Protein AF-A0AAX0BAA9-F1 (afdb_monomer)

Radius of gyration: 20.95 Å; Cα contacts (8 Å, |Δi|>4): 469; chains: 1; bounding box: 59×52×63 Å

Structure (mmCIF, N/CA/C/O backbone):
data_AF-A0AAX0BAA9-F1
#
_entry.id   AF-A0AAX0BAA9-F1
#
loop_
_atom_site.group_PDB
_atom_site.id
_atom_site.type_symbol
_atom_site.label_atom_id
_atom_site.label_alt_id
_atom_site.label_comp_id
_atom_site.label_asym_id
_ato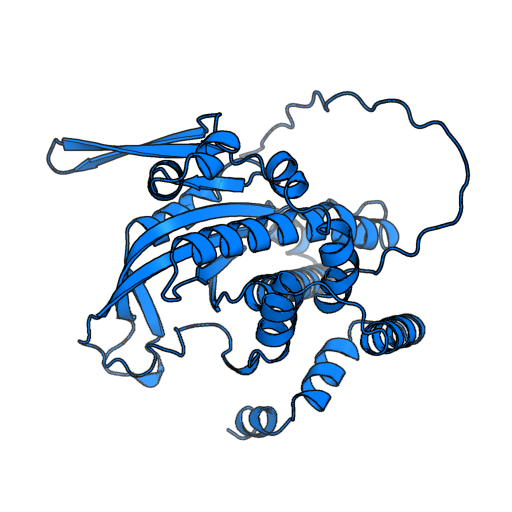m_site.label_entity_id
_atom_site.label_seq_id
_atom_site.pdbx_PDB_ins_code
_atom_site.Cartn_x
_atom_site.Cartn_y
_atom_site.Cartn_z
_atom_site.occupancy
_atom_site.B_iso_or_equiv
_atom_site.auth_seq_id
_atom_site.auth_comp_id
_atom_site.auth_asym_id
_atom_site.auth_atom_id
_atom_site.pdbx_PDB_model_num
ATOM 1 N N . MET A 1 1 ? 32.977 6.000 8.522 1.00 34.97 1 MET A N 1
ATOM 2 C CA . MET A 1 1 ? 32.774 4.768 7.723 1.00 34.97 1 MET A CA 1
ATOM 3 C C . MET A 1 1 ? 32.815 3.491 8.591 1.00 34.97 1 MET A C 1
ATOM 5 O O . MET A 1 1 ? 33.250 2.453 8.116 1.00 34.97 1 MET A O 1
ATOM 9 N N . SER A 1 2 ? 32.327 3.547 9.845 1.00 26.55 2 SER A N 1
ATOM 10 C CA . SER A 1 2 ? 32.393 2.438 10.825 1.00 26.55 2 SER A CA 1
ATOM 11 C C . SER A 1 2 ? 31.040 2.052 11.448 1.00 26.55 2 SER A C 1
ATOM 13 O O . SER A 1 2 ? 30.969 1.033 12.112 1.00 26.55 2 SER A O 1
ATOM 15 N N . SER A 1 3 ? 29.955 2.806 11.237 1.00 30.03 3 SER A N 1
ATOM 16 C CA . SER A 1 3 ? 28.714 2.630 12.016 1.00 30.03 3 SER A CA 1
ATOM 17 C C . SER A 1 3 ? 27.643 1.741 11.367 1.00 30.03 3 SER A C 1
ATOM 19 O O . SER A 1 3 ? 26.786 1.221 12.067 1.00 30.03 3 SER A O 1
ATOM 21 N N . ILE A 1 4 ? 27.680 1.524 10.046 1.00 28.36 4 ILE A N 1
ATOM 22 C CA . ILE A 1 4 ? 26.638 0.749 9.333 1.00 28.36 4 ILE A CA 1
ATOM 23 C C . ILE A 1 4 ? 26.967 -0.757 9.293 1.00 28.36 4 ILE A C 1
ATOM 25 O O . ILE A 1 4 ? 26.068 -1.592 9.260 1.00 28.36 4 ILE A O 1
ATOM 29 N N . LYS A 1 5 ? 28.253 -1.136 9.357 1.00 27.28 5 LYS A N 1
ATOM 30 C CA . LYS A 1 5 ? 28.669 -2.553 9.399 1.00 27.28 5 LYS A CA 1
ATOM 31 C C . LYS A 1 5 ? 28.502 -3.201 10.777 1.00 27.28 5 LYS A C 1
ATOM 33 O O . LYS A 1 5 ? 28.379 -4.419 10.835 1.00 27.28 5 LYS A O 1
ATOM 38 N N . GLU A 1 6 ? 28.477 -2.421 11.859 1.00 27.75 6 GLU A N 1
ATOM 39 C CA . GLU A 1 6 ? 28.252 -2.948 13.214 1.00 27.75 6 GLU A CA 1
ATOM 40 C C . GLU A 1 6 ? 26.778 -3.293 13.477 1.00 27.75 6 GLU A C 1
ATOM 42 O O . GLU A 1 6 ? 26.510 -4.270 14.167 1.00 27.75 6 GLU A O 1
ATOM 47 N N . LEU A 1 7 ? 25.826 -2.602 12.837 1.00 30.52 7 LEU A N 1
ATOM 48 C CA . LEU A 1 7 ? 24.391 -2.919 12.941 1.00 30.52 7 LEU A CA 1
ATOM 49 C C . LEU A 1 7 ? 24.006 -4.245 12.261 1.00 30.52 7 LEU A C 1
ATOM 51 O O . LEU A 1 7 ? 23.032 -4.872 12.657 1.00 30.52 7 LEU A O 1
ATOM 55 N N . ARG A 1 8 ? 24.803 -4.726 11.296 1.00 29.36 8 ARG A N 1
ATOM 56 C CA . ARG A 1 8 ? 24.609 -6.037 10.640 1.00 29.36 8 ARG A CA 1
ATOM 57 C C . ARG A 1 8 ? 24.996 -7.242 11.513 1.00 29.36 8 ARG A C 1
ATOM 59 O O . ARG A 1 8 ? 24.850 -8.373 11.066 1.00 29.36 8 ARG A O 1
ATOM 66 N N . LYS A 1 9 ? 25.540 -7.021 12.716 1.00 29.05 9 LYS A N 1
ATOM 67 C CA . LYS A 1 9 ? 25.999 -8.085 13.630 1.00 29.05 9 LYS A CA 1
ATOM 68 C C . LYS A 1 9 ? 25.061 -8.362 14.807 1.00 29.05 9 LYS A C 1
ATOM 70 O O . LYS A 1 9 ? 25.355 -9.263 15.587 1.00 29.05 9 LYS A O 1
ATOM 75 N N . LEU A 1 10 ? 23.974 -7.609 14.941 1.00 27.62 10 LEU A N 1
ATOM 76 C CA . LEU A 1 10 ? 22.986 -7.813 15.996 1.00 27.62 10 LEU A CA 1
ATOM 77 C C . LEU A 1 10 ? 22.055 -8.939 15.541 1.00 27.62 10 LEU A C 1
ATOM 79 O O . LEU A 1 10 ? 21.369 -8.810 14.529 1.00 27.62 10 LEU A O 1
ATOM 83 N N . GLY A 1 11 ? 22.098 -10.073 16.241 1.00 29.14 11 GLY A N 1
ATOM 84 C CA . GLY A 1 11 ? 21.182 -11.185 15.988 1.00 29.14 11 GLY A CA 1
ATOM 85 C C . GLY A 1 11 ? 19.724 -10.758 16.191 1.00 29.14 11 GLY A C 1
ATOM 86 O O . GLY A 1 11 ? 19.450 -9.724 16.799 1.00 29.14 11 GLY A O 1
ATOM 87 N N . MET A 1 12 ? 18.780 -11.569 15.703 1.00 27.52 12 MET A N 1
ATOM 88 C CA . MET A 1 12 ? 17.331 -11.311 15.795 1.00 27.52 12 MET A CA 1
ATOM 89 C C . MET A 1 12 ? 16.852 -10.931 17.213 1.00 27.52 12 MET A C 1
ATOM 91 O O . MET A 1 12 ? 15.909 -10.153 17.342 1.00 27.52 12 MET A O 1
ATOM 95 N N . GLU A 1 13 ? 17.515 -11.417 18.269 1.00 30.06 13 GLU A N 1
ATOM 96 C CA . GLU A 1 13 ? 17.212 -11.058 19.664 1.00 30.06 13 GLU A CA 1
ATOM 97 C C . GLU A 1 13 ? 17.562 -9.592 19.993 1.00 30.06 13 GLU A C 1
ATOM 99 O O . GLU A 1 13 ? 16.734 -8.881 20.561 1.00 30.06 13 GLU A O 1
ATOM 104 N N . ASP A 1 14 ? 18.711 -9.080 19.544 1.00 32.59 14 ASP A N 1
ATOM 105 C CA . ASP A 1 14 ? 19.171 -7.721 19.866 1.00 32.59 14 ASP A CA 1
ATOM 106 C C . ASP A 1 14 ? 18.383 -6.625 19.121 1.00 32.59 14 ASP A C 1
ATOM 108 O O . ASP A 1 14 ? 18.120 -5.554 19.670 1.00 32.59 14 ASP A O 1
ATOM 112 N N . MET A 1 15 ? 17.965 -6.875 17.873 1.00 30.02 15 MET A N 1
ATOM 113 C CA . MET A 1 15 ? 17.111 -5.940 17.119 1.00 30.02 15 MET A CA 1
ATOM 114 C C . MET A 1 15 ? 15.708 -5.850 17.720 1.00 30.02 15 MET A C 1
ATOM 116 O O . MET A 1 15 ? 15.136 -4.760 17.786 1.00 30.02 15 MET A O 1
ATOM 120 N N . SER A 1 16 ? 15.183 -6.973 18.220 1.00 31.73 16 SER A N 1
ATOM 121 C CA . SER A 1 16 ? 13.932 -6.992 18.972 1.00 31.73 16 SER A CA 1
ATOM 122 C C . SER A 1 16 ? 14.056 -6.116 20.225 1.00 31.73 16 SER A C 1
ATOM 124 O O . SER A 1 16 ? 13.265 -5.195 20.416 1.00 31.73 16 SER A O 1
ATOM 126 N N . ASP A 1 17 ? 15.123 -6.267 21.010 1.00 32.12 17 ASP A N 1
ATOM 127 C CA . ASP A 1 17 ? 15.331 -5.474 22.220 1.00 32.12 17 ASP A CA 1
ATOM 128 C C . ASP A 1 17 ? 15.575 -3.983 21.931 1.00 32.12 17 ASP A C 1
ATOM 130 O O . ASP A 1 17 ? 15.123 -3.133 22.697 1.00 32.12 17 ASP A O 1
ATOM 134 N N . ILE A 1 18 ? 16.198 -3.611 20.810 1.00 31.75 18 ILE A N 1
ATOM 135 C CA . ILE A 1 18 ? 16.381 -2.202 20.412 1.00 31.75 18 ILE A CA 1
ATOM 136 C C . ILE A 1 18 ? 15.059 -1.564 19.948 1.00 31.75 18 ILE A C 1
ATOM 138 O O . ILE A 1 18 ? 14.756 -0.429 20.328 1.00 31.75 18 ILE A O 1
ATOM 142 N N . VAL A 1 19 ? 14.239 -2.292 19.184 1.00 32.75 19 VAL A N 1
ATOM 143 C CA . VAL A 1 19 ? 12.912 -1.835 18.732 1.00 32.75 19 VAL A CA 1
ATOM 144 C C . VAL A 1 19 ? 11.906 -1.812 19.889 1.00 32.75 19 VAL A C 1
ATOM 146 O O . VAL A 1 19 ? 11.040 -0.945 19.932 1.00 32.75 19 VAL A O 1
ATOM 149 N N . PHE A 1 20 ? 12.032 -2.696 20.881 1.00 32.91 20 PHE A N 1
ATOM 150 C CA . PHE A 1 20 ? 11.110 -2.781 22.020 1.00 32.91 20 PHE A CA 1
ATOM 151 C C . PHE A 1 20 ? 11.556 -1.975 23.254 1.00 32.91 20 PHE A C 1
ATOM 153 O O . PHE A 1 20 ? 10.721 -1.625 24.096 1.00 32.91 20 PHE A O 1
ATOM 160 N N . SER A 1 21 ? 12.845 -1.641 23.392 1.00 32.66 21 SER A N 1
ATOM 161 C CA . SER A 1 21 ? 13.370 -0.929 24.570 1.00 32.66 21 SER A CA 1
ATOM 162 C C . SER A 1 21 ? 12.934 0.530 24.654 1.00 32.66 21 SER A C 1
ATOM 164 O O . SER A 1 21 ? 12.692 0.995 25.769 1.00 32.66 21 SER A O 1
ATOM 166 N N . ASN A 1 22 ? 12.769 1.201 23.511 1.00 33.59 22 ASN A N 1
ATOM 167 C CA . ASN A 1 22 ? 12.410 2.621 23.428 1.00 33.59 22 ASN A CA 1
ATOM 168 C C . ASN A 1 22 ? 10.896 2.897 23.370 1.00 33.59 22 ASN A C 1
ATOM 170 O O . ASN A 1 22 ? 10.495 4.056 23.442 1.00 33.59 22 ASN A O 1
ATOM 174 N N . PHE A 1 23 ? 10.054 1.864 23.245 1.00 37.03 23 PHE A N 1
ATOM 175 C CA . PHE A 1 23 ? 8.630 2.023 22.904 1.00 37.03 23 PHE A CA 1
ATOM 176 C C . PHE A 1 23 ? 7.647 1.506 23.966 1.00 37.03 23 PHE A C 1
ATOM 178 O O . PHE A 1 23 ? 6.449 1.747 23.855 1.00 37.03 23 PHE A O 1
ATOM 185 N N . TYR A 1 24 ? 8.119 0.840 25.025 1.00 36.97 24 TYR A N 1
ATOM 186 C CA . TYR A 1 24 ? 7.243 0.221 26.025 1.00 36.97 24 TYR A CA 1
ATOM 187 C C . TYR A 1 24 ? 7.647 0.545 27.465 1.00 36.97 24 TYR A C 1
ATOM 189 O O . TYR A 1 24 ? 8.813 0.413 27.843 1.00 36.97 24 TYR A O 1
ATOM 197 N N . SER A 1 25 ? 6.660 0.874 28.309 1.00 44.31 25 SER A N 1
ATOM 198 C CA . SER A 1 25 ? 6.833 0.846 29.765 1.00 44.31 25 SER A CA 1
ATOM 199 C C . SER A 1 25 ? 7.168 -0.580 30.231 1.00 44.31 25 SER A C 1
ATOM 201 O O . SER A 1 25 ? 6.744 -1.568 29.624 1.00 44.31 25 SER A O 1
ATOM 203 N N . ASN A 1 26 ? 7.937 -0.710 31.318 1.00 37.28 26 ASN A N 1
ATOM 204 C CA . ASN A 1 26 ? 8.446 -2.003 31.806 1.00 37.28 26 ASN A CA 1
ATOM 205 C C . ASN A 1 26 ? 7.349 -3.054 32.093 1.00 37.28 26 ASN A C 1
ATOM 207 O O . ASN A 1 26 ? 7.627 -4.250 32.036 1.00 37.28 26 ASN A O 1
ATOM 211 N N . GLU A 1 27 ? 6.106 -2.640 32.355 1.00 35.12 27 GLU A N 1
ATOM 212 C CA . GLU A 1 27 ? 4.963 -3.551 32.513 1.00 35.12 27 GLU A CA 1
ATOM 213 C C . GLU A 1 27 ? 4.446 -4.112 31.179 1.00 35.12 27 GLU A C 1
ATOM 215 O O . GLU A 1 27 ? 4.148 -5.304 31.093 1.00 35.12 27 GLU A O 1
ATOM 220 N N . LYS A 1 28 ? 4.418 -3.306 30.107 1.00 37.41 28 LYS A N 1
ATOM 221 C CA . LYS A 1 28 ? 3.966 -3.743 28.773 1.00 37.41 28 LYS A CA 1
ATOM 222 C C . LYS A 1 28 ? 4.935 -4.756 28.134 1.00 37.41 28 LYS A C 1
ATOM 224 O O . LYS A 1 28 ? 4.490 -5.670 27.440 1.00 37.41 28 LYS A O 1
ATOM 229 N N . LYS A 1 29 ? 6.236 -4.691 28.464 1.00 37.75 29 LYS A N 1
ATOM 230 C CA . LYS A 1 29 ? 7.248 -5.700 28.071 1.00 37.75 29 LYS A CA 1
ATOM 231 C C . LYS A 1 29 ? 6.949 -7.103 28.626 1.00 37.75 29 LYS A C 1
ATOM 233 O O . LYS A 1 29 ? 7.179 -8.097 27.940 1.00 37.75 29 LYS A O 1
ATOM 238 N N . LYS A 1 30 ? 6.403 -7.204 29.847 1.00 35.69 30 LYS A N 1
ATOM 239 C CA . LYS A 1 30 ? 6.036 -8.491 30.476 1.00 35.69 30 LYS A CA 1
ATOM 240 C C . LYS A 1 30 ? 4.827 -9.155 29.812 1.00 35.69 30 LYS A C 1
ATOM 242 O O . LYS A 1 30 ? 4.804 -10.378 29.709 1.00 35.69 30 LYS A O 1
ATOM 247 N N . VAL A 1 31 ? 3.849 -8.365 29.365 1.00 36.16 31 VAL A N 1
ATOM 248 C CA . VAL A 1 31 ? 2.649 -8.864 28.665 1.00 36.16 31 VAL A CA 1
ATOM 249 C C . VAL A 1 31 ? 3.005 -9.375 27.268 1.00 36.16 31 VAL A C 1
ATOM 251 O O . VAL A 1 31 ? 2.561 -10.447 26.876 1.00 36.16 31 VAL A O 1
ATOM 254 N N . MET A 1 32 ? 3.876 -8.662 26.549 1.00 33.84 32 MET A N 1
ATOM 255 C CA . MET A 1 32 ? 4.414 -9.125 25.264 1.00 33.84 32 MET A CA 1
ATOM 256 C C . MET A 1 32 ? 5.171 -10.447 25.420 1.00 33.84 32 MET A C 1
ATOM 258 O O . MET A 1 32 ? 4.867 -11.406 24.717 1.00 33.84 32 MET A O 1
ATOM 262 N N . LYS A 1 33 ? 6.074 -10.551 26.407 1.00 33.69 33 LYS A N 1
ATOM 263 C CA . LYS A 1 33 ? 6.828 -11.787 26.677 1.00 33.69 33 LYS A CA 1
ATOM 264 C C . LYS A 1 33 ? 5.928 -12.992 26.999 1.00 33.69 33 LYS A C 1
ATOM 266 O O . LYS A 1 33 ? 6.227 -14.094 26.560 1.00 33.69 33 LYS A O 1
ATOM 271 N N . SER A 1 34 ? 4.807 -12.796 27.700 1.00 33.50 34 SER A N 1
ATOM 272 C CA . SER A 1 34 ? 3.874 -13.888 28.025 1.00 33.50 34 SER A CA 1
ATOM 273 C C . SER A 1 34 ? 2.959 -14.301 26.861 1.00 33.50 34 SER A C 1
ATOM 275 O O . SER A 1 34 ? 2.485 -15.439 26.836 1.00 33.50 34 SER A O 1
ATOM 277 N N . LEU A 1 35 ? 2.741 -13.422 25.874 1.00 33.16 35 LEU A N 1
ATOM 278 C CA . LEU A 1 35 ? 2.050 -13.746 24.619 1.00 33.16 35 LEU A CA 1
ATOM 279 C C . LEU A 1 35 ? 2.927 -14.605 23.689 1.00 33.16 35 LEU A C 1
ATOM 281 O O . LEU A 1 35 ? 2.403 -15.514 23.049 1.00 33.16 35 LEU A O 1
ATOM 285 N N . PHE A 1 36 ? 4.252 -14.406 23.689 1.00 33.16 36 PHE A N 1
ATOM 286 C CA . PHE A 1 36 ? 5.213 -15.260 22.964 1.00 33.16 36 PHE A CA 1
ATOM 287 C C . PHE A 1 36 ? 5.255 -16.710 23.477 1.00 33.16 36 PHE A C 1
ATOM 289 O O . PHE A 1 36 ? 5.578 -17.629 22.725 1.00 33.16 36 PHE A O 1
ATOM 296 N N . GLU A 1 37 ? 4.912 -16.936 24.747 1.00 30.00 37 GLU A N 1
ATOM 297 C CA . GLU A 1 37 ? 4.987 -18.256 25.386 1.00 30.00 37 GLU A CA 1
ATOM 298 C C . GLU A 1 37 ? 3.715 -19.107 25.192 1.00 30.00 37 GLU A C 1
ATOM 300 O O . GLU A 1 37 ? 3.746 -20.324 25.395 1.00 30.00 37 GLU A O 1
ATOM 305 N N . LYS A 1 38 ? 2.593 -18.522 24.744 1.00 31.50 38 LYS A N 1
ATOM 306 C CA . LYS A 1 38 ? 1.337 -19.259 24.526 1.00 31.50 38 LYS A CA 1
ATOM 307 C C . LYS A 1 38 ? 1.161 -19.686 23.067 1.00 31.50 38 LYS A C 1
ATOM 309 O O . LYS A 1 38 ? 0.524 -19.011 22.267 1.00 31.50 38 LYS A O 1
ATOM 314 N N . LYS A 1 39 ? 1.657 -20.887 22.752 1.00 39.09 39 LYS A N 1
ATOM 315 C CA . LYS A 1 39 ? 1.277 -21.649 21.549 1.00 39.09 39 LYS A CA 1
ATOM 316 C C . LYS A 1 39 ? -0.191 -22.099 21.623 1.00 39.09 39 LYS A C 1
ATOM 318 O O . LYS A 1 39 ? -0.520 -22.940 22.457 1.00 39.09 39 LYS A O 1
ATOM 323 N N . ALA A 1 40 ? -1.035 -21.634 20.701 1.00 29.48 40 ALA A N 1
ATOM 324 C CA . ALA A 1 40 ? -2.272 -22.318 20.305 1.00 29.48 40 ALA A CA 1
ATOM 325 C C . ALA A 1 40 ? -2.650 -21.982 18.846 1.00 29.48 40 ALA A C 1
ATOM 327 O O . ALA A 1 40 ? -2.334 -20.913 18.346 1.00 29.48 40 ALA A O 1
ATOM 328 N N . PHE A 1 41 ? -3.252 -22.948 18.155 1.00 26.31 41 PHE A N 1
ATOM 329 C CA . PHE A 1 41 ? -3.090 -23.272 16.730 1.00 26.31 41 PHE A CA 1
ATOM 330 C C . PHE A 1 41 ? -4.278 -22.854 15.839 1.00 26.31 41 PHE A C 1
ATOM 332 O O . PHE A 1 41 ? -5.423 -23.061 16.232 1.00 26.31 41 PHE A O 1
ATOM 339 N N . THR A 1 42 ? -4.030 -22.473 14.574 1.00 28.52 42 THR A N 1
ATOM 340 C CA . THR A 1 42 ? -4.788 -22.994 13.407 1.00 28.52 42 THR A CA 1
ATOM 341 C C . THR A 1 42 ? -3.932 -22.940 12.126 1.00 28.52 42 THR A C 1
ATOM 343 O O . THR A 1 42 ? -3.270 -21.944 11.853 1.00 28.52 42 THR A O 1
ATOM 346 N N . ALA A 1 43 ? -3.895 -24.042 11.367 1.00 30.50 43 ALA A N 1
ATOM 347 C CA . ALA A 1 43 ? -2.824 -24.408 10.426 1.00 30.50 43 ALA A CA 1
ATOM 348 C C . ALA A 1 43 ? -2.502 -23.401 9.301 1.00 30.50 43 ALA A C 1
ATOM 350 O O . ALA A 1 43 ? -1.330 -23.203 9.013 1.00 30.50 43 ALA A O 1
ATOM 351 N N . SER A 1 44 ? -3.487 -22.714 8.722 1.00 34.12 44 SER A N 1
ATOM 352 C CA . SER A 1 44 ? -3.256 -21.716 7.660 1.00 34.12 44 SER A CA 1
ATOM 353 C C . SER A 1 44 ? -2.750 -20.369 8.195 1.00 34.12 44 SER A C 1
ATOM 355 O O . SER A 1 44 ? -2.065 -19.633 7.495 1.00 34.12 44 SER A O 1
ATOM 357 N N . ILE A 1 45 ? -3.037 -20.064 9.464 1.00 32.97 45 ILE A N 1
ATOM 358 C CA . ILE A 1 45 ? -2.482 -18.903 10.169 1.00 32.97 45 ILE A CA 1
ATOM 359 C C . ILE A 1 45 ? -1.069 -19.221 10.647 1.00 32.97 45 ILE A C 1
ATOM 361 O O . ILE A 1 45 ? -0.224 -18.346 10.608 1.00 32.97 45 ILE A O 1
ATOM 365 N N . ASN A 1 46 ? -0.770 -20.465 11.033 1.00 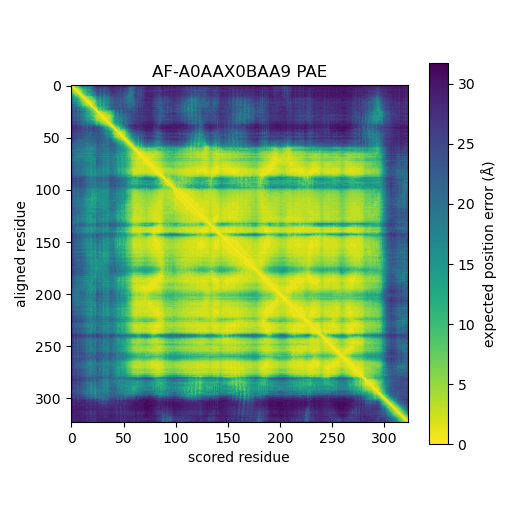34.72 46 ASN A N 1
ATOM 366 C CA . ASN A 1 46 ? 0.588 -20.862 11.411 1.00 34.72 46 ASN A CA 1
ATOM 367 C C . ASN A 1 46 ? 1.591 -20.788 10.257 1.00 34.72 46 ASN A C 1
ATOM 369 O O . ASN A 1 46 ? 2.754 -20.526 10.534 1.00 34.72 46 ASN A O 1
ATOM 373 N N . GLU A 1 47 ? 1.186 -21.002 9.004 1.00 37.81 47 GLU A N 1
ATOM 374 C CA . GLU A 1 47 ? 2.065 -20.750 7.852 1.00 37.81 47 GLU A CA 1
ATOM 375 C C . GLU A 1 47 ? 2.355 -19.253 7.726 1.00 37.81 47 GLU A C 1
ATOM 377 O O . GLU A 1 47 ? 3.504 -18.861 7.885 1.00 37.81 47 GLU A O 1
ATOM 382 N N . ALA A 1 48 ? 1.331 -18.396 7.636 1.00 35.25 48 ALA A N 1
ATOM 383 C CA . ALA A 1 48 ? 1.522 -16.940 7.577 1.00 35.25 48 ALA A CA 1
ATOM 384 C C . ALA A 1 48 ? 2.257 -16.363 8.811 1.00 35.25 48 ALA A C 1
ATOM 386 O O . ALA A 1 48 ? 3.041 -15.425 8.708 1.00 35.25 48 ALA A O 1
ATOM 387 N N . VAL A 1 49 ? 2.033 -16.931 10.000 1.00 36.62 49 VAL A N 1
ATOM 388 C CA . VAL A 1 49 ? 2.638 -16.503 11.269 1.00 36.62 49 VAL A CA 1
ATOM 389 C C . VAL A 1 49 ? 4.064 -17.013 11.431 1.00 36.62 49 VAL A C 1
ATOM 391 O O . VAL A 1 49 ? 4.888 -16.240 11.902 1.00 36.62 49 VAL A O 1
ATOM 394 N N . ASN A 1 50 ? 4.384 -18.260 11.076 1.00 37.28 50 ASN A N 1
ATOM 395 C CA . ASN A 1 50 ? 5.763 -18.755 11.164 1.00 37.28 50 ASN A CA 1
ATOM 396 C C . ASN A 1 50 ? 6.622 -18.244 10.002 1.00 37.28 50 ASN A C 1
ATOM 398 O O . ASN A 1 50 ? 7.796 -17.967 10.218 1.00 37.28 50 ASN A O 1
ATOM 402 N N . GLU A 1 51 ? 6.059 -18.067 8.804 1.00 38.91 51 GLU A N 1
ATOM 403 C CA . GLU A 1 51 ? 6.762 -17.449 7.673 1.00 38.91 51 GLU A CA 1
ATOM 404 C C . GLU A 1 51 ? 6.957 -15.943 7.892 1.00 38.91 51 GLU A C 1
ATOM 406 O O . GLU A 1 51 ? 8.071 -15.455 7.732 1.00 38.91 51 GLU A O 1
ATOM 411 N N . GLY A 1 52 ? 5.935 -15.220 8.368 1.00 38.00 52 GLY A N 1
ATOM 412 C CA . GLY A 1 52 ? 6.034 -13.786 8.669 1.00 38.00 52 GLY A CA 1
ATOM 413 C C . GLY A 1 52 ? 6.848 -13.440 9.929 1.00 38.00 52 GLY A C 1
ATOM 414 O O . GLY A 1 52 ? 7.304 -12.309 10.068 1.00 38.00 52 GLY A O 1
ATOM 415 N N . LEU A 1 53 ? 7.054 -14.381 10.865 1.00 37.22 53 LEU A N 1
ATOM 416 C CA . LEU A 1 53 ? 7.921 -14.188 12.048 1.00 37.22 53 LEU A CA 1
ATOM 417 C C . LEU A 1 53 ? 9.369 -14.660 11.841 1.00 37.22 53 LEU A C 1
ATOM 419 O O . LEU A 1 53 ? 10.251 -14.174 12.544 1.00 37.22 53 LEU A O 1
ATOM 423 N N . ASN A 1 54 ? 9.620 -15.570 10.894 1.00 35.25 54 ASN A N 1
ATOM 424 C CA . ASN A 1 54 ? 10.972 -15.923 10.441 1.00 35.25 54 ASN A CA 1
ATOM 425 C C . ASN A 1 54 ? 11.478 -14.990 9.332 1.00 35.25 54 ASN A C 1
ATOM 427 O O . ASN A 1 54 ? 12.541 -15.242 8.765 1.00 35.25 54 ASN A O 1
ATOM 431 N N . PHE A 1 55 ? 10.711 -13.953 8.991 1.00 42.25 55 PHE A N 1
ATOM 432 C CA . PHE A 1 55 ? 11.078 -13.052 7.918 1.00 42.25 55 PHE A CA 1
ATOM 433 C C . PHE A 1 55 ? 12.261 -12.191 8.337 1.00 42.25 55 PHE A C 1
ATOM 435 O O . PHE A 1 55 ? 12.305 -11.624 9.434 1.00 42.25 55 PHE A O 1
ATOM 442 N N . ASP A 1 56 ? 13.234 -12.124 7.443 1.00 41.84 56 ASP A N 1
ATOM 443 C CA . ASP A 1 56 ? 14.424 -11.340 7.648 1.00 41.84 56 ASP A CA 1
ATOM 444 C C . ASP A 1 56 ? 14.063 -9.854 7.515 1.00 41.84 56 ASP A C 1
ATOM 446 O O . ASP A 1 56 ? 14.004 -9.292 6.425 1.00 41.84 56 ASP A O 1
ATOM 450 N N . TYR A 1 57 ? 13.802 -9.191 8.646 1.00 47.28 57 TYR A N 1
ATOM 451 C CA . TYR A 1 57 ? 13.603 -7.737 8.696 1.00 47.28 57 TYR A CA 1
ATOM 452 C C . TYR A 1 57 ? 14.846 -6.955 8.212 1.00 47.28 57 TYR A C 1
ATOM 454 O O . TYR A 1 57 ? 14.830 -5.722 8.212 1.00 47.28 57 TYR A O 1
ATOM 462 N N . THR A 1 58 ? 15.942 -7.633 7.839 1.00 42.72 58 THR A N 1
ATOM 463 C CA . THR A 1 58 ? 17.157 -7.002 7.312 1.00 42.72 58 THR A CA 1
ATOM 464 C C . THR A 1 58 ? 17.063 -6.583 5.848 1.00 42.72 58 THR A C 1
ATOM 466 O O . THR A 1 58 ? 17.916 -5.801 5.419 1.00 42.72 58 THR A O 1
ATOM 469 N N . ASP A 1 59 ? 16.013 -6.991 5.123 1.00 56.34 59 ASP A N 1
ATOM 470 C CA . ASP A 1 59 ? 15.775 -6.598 3.724 1.00 56.34 59 ASP A CA 1
ATOM 471 C C . ASP A 1 59 ? 15.606 -5.077 3.533 1.00 56.34 59 ASP A C 1
ATOM 473 O O . ASP A 1 59 ? 15.713 -4.558 2.422 1.00 56.34 59 ASP A O 1
ATOM 477 N N . GLY A 1 60 ? 15.455 -4.332 4.633 1.00 61.88 60 GLY A N 1
ATOM 478 C CA . GLY A 1 60 ? 15.518 -2.878 4.636 1.00 61.88 60 GLY A CA 1
ATOM 479 C C . GLY A 1 60 ? 14.375 -2.228 3.856 1.00 61.88 60 GLY A C 1
ATOM 480 O O . GLY A 1 60 ? 13.346 -2.832 3.577 1.00 61.88 60 GLY A O 1
ATOM 481 N N . ILE A 1 61 ? 14.547 -0.944 3.558 1.00 72.88 61 ILE A N 1
ATOM 482 C CA . ILE A 1 61 ? 13.630 -0.151 2.733 1.00 72.88 61 ILE A CA 1
ATOM 483 C C . ILE A 1 61 ? 14.379 0.211 1.463 1.00 72.88 61 ILE A C 1
ATOM 485 O O . ILE A 1 61 ? 15.572 0.520 1.529 1.00 72.88 61 ILE A O 1
ATOM 489 N N . GLY A 1 62 ? 13.675 0.250 0.337 1.00 76.44 62 GLY A N 1
ATOM 490 C CA . GLY A 1 62 ? 14.294 0.552 -0.946 1.00 76.44 62 GLY A CA 1
ATOM 491 C C . GLY A 1 62 ? 14.544 -0.702 -1.763 1.00 76.44 62 GLY A C 1
ATOM 492 O O . GLY A 1 62 ? 14.490 -1.826 -1.261 1.00 76.44 62 GLY A O 1
ATOM 493 N N . GLY A 1 63 ? 14.798 -0.490 -3.054 1.00 80.94 63 GLY A N 1
ATOM 494 C CA . GLY A 1 63 ? 15.112 -1.568 -3.985 1.00 80.94 63 GLY A CA 1
ATOM 495 C C . GLY A 1 63 ? 14.087 -2.703 -3.965 1.00 80.94 63 GLY A C 1
ATOM 496 O O . GLY A 1 63 ? 12.898 -2.510 -3.691 1.00 80.94 63 GLY A O 1
ATOM 497 N N . CYS A 1 64 ? 14.571 -3.897 -4.265 1.00 82.81 64 CYS A N 1
ATOM 498 C CA . CYS A 1 64 ? 13.829 -5.132 -4.099 1.00 82.81 64 CYS A CA 1
ATOM 499 C C . CYS A 1 64 ? 14.887 -6.230 -3.953 1.00 82.81 64 CYS A C 1
ATOM 501 O O . CYS A 1 64 ? 15.520 -6.532 -4.963 1.00 82.81 64 CYS A O 1
ATOM 503 N N . PRO A 1 65 ? 15.125 -6.795 -2.753 1.00 80.12 65 PRO A N 1
ATOM 504 C CA . PRO A 1 65 ? 16.259 -7.691 -2.494 1.00 80.12 65 PRO A CA 1
ATOM 505 C C . PRO A 1 65 ? 16.392 -8.823 -3.517 1.00 80.12 65 PRO A C 1
ATOM 507 O O . PRO A 1 65 ? 17.483 -9.119 -4.001 1.00 80.12 65 PRO A O 1
ATOM 510 N N . GLU A 1 66 ? 15.259 -9.388 -3.934 1.00 83.94 66 GLU A N 1
ATOM 511 C CA . GLU A 1 66 ? 15.197 -10.433 -4.958 1.00 83.94 66 GLU A CA 1
ATOM 512 C C . GLU A 1 66 ? 15.639 -10.004 -6.349 1.00 83.94 66 GLU A C 1
ATOM 514 O O . GLU A 1 66 ? 16.011 -10.863 -7.131 1.00 83.94 66 GLU A O 1
ATOM 519 N N . TYR A 1 67 ? 15.632 -8.712 -6.655 1.00 87.81 67 TYR A N 1
ATOM 520 C CA . TYR A 1 67 ? 16.018 -8.142 -7.943 1.00 87.81 67 TYR A CA 1
ATOM 521 C C . TYR A 1 67 ? 17.223 -7.195 -7.819 1.00 87.81 67 TYR A C 1
ATOM 523 O O . TYR A 1 67 ? 17.615 -6.550 -8.786 1.00 87.81 67 TYR A O 1
ATOM 531 N N . ASP A 1 68 ? 17.874 -7.113 -6.656 1.00 85.31 68 ASP A N 1
ATOM 532 C CA . ASP A 1 68 ? 19.054 -6.258 -6.480 1.00 85.31 68 ASP A CA 1
ATOM 533 C C . ASP A 1 68 ? 20.304 -6.792 -7.198 1.00 85.31 68 ASP A C 1
ATOM 535 O O . ASP A 1 68 ? 21.303 -6.078 -7.302 1.00 85.31 68 ASP A O 1
ATOM 539 N N . TYR A 1 69 ? 20.228 -8.007 -7.755 1.00 88.88 69 TYR A N 1
ATOM 540 C CA . TYR A 1 69 ? 21.232 -8.571 -8.659 1.00 88.88 69 TYR A CA 1
ATOM 541 C C . TYR A 1 69 ? 21.223 -7.943 -10.064 1.00 88.88 69 TYR A C 1
ATOM 543 O O . TYR A 1 69 ? 22.177 -8.156 -10.813 1.00 88.88 69 TYR A O 1
ATOM 551 N N . LEU A 1 70 ? 20.159 -7.218 -10.436 1.00 92.06 70 LEU A N 1
ATOM 552 C CA . LEU A 1 70 ? 20.012 -6.630 -11.767 1.00 92.06 70 LEU A CA 1
ATOM 553 C C . LEU A 1 70 ? 21.089 -5.577 -12.036 1.00 92.06 70 LEU A C 1
ATOM 555 O O . LEU A 1 70 ? 21.354 -4.715 -11.196 1.00 92.06 70 LEU A O 1
ATOM 559 N N . ASN A 1 71 ? 21.660 -5.611 -13.237 1.00 93.56 71 ASN A N 1
ATOM 560 C CA . ASN A 1 71 ? 22.490 -4.550 -13.796 1.00 93.56 71 ASN A CA 1
ATOM 561 C C . ASN A 1 71 ? 21.622 -3.404 -14.334 1.00 93.56 71 ASN A C 1
ATOM 563 O O . ASN A 1 71 ? 20.397 -3.484 -14.378 1.00 93.56 71 ASN A O 1
ATOM 567 N N . TYR A 1 72 ? 22.266 -2.311 -14.752 1.00 91.75 72 TYR A N 1
ATOM 568 C CA . TYR A 1 72 ? 21.563 -1.094 -15.172 1.00 91.75 72 TYR A CA 1
ATOM 569 C C . TYR A 1 72 ? 20.631 -1.307 -16.375 1.00 91.75 72 TYR A C 1
ATOM 571 O O . TYR A 1 72 ? 19.541 -0.748 -16.400 1.00 91.75 72 TYR A O 1
ATOM 579 N N . ASP A 1 73 ? 21.053 -2.125 -17.341 1.00 94.00 73 ASP A N 1
ATOM 580 C CA . ASP A 1 73 ? 20.314 -2.370 -18.586 1.00 94.00 73 ASP A CA 1
ATOM 581 C C . ASP A 1 73 ? 19.344 -3.562 -18.493 1.00 94.00 73 ASP A C 1
ATOM 583 O O . ASP A 1 73 ? 18.630 -3.852 -19.455 1.00 94.00 73 ASP A O 1
ATOM 587 N N . ASP A 1 74 ? 19.321 -4.269 -17.358 1.00 95.81 74 ASP A N 1
ATOM 588 C CA . ASP A 1 74 ? 18.485 -5.455 -17.198 1.00 95.81 74 ASP A CA 1
ATOM 589 C C . ASP A 1 74 ? 17.012 -5.057 -17.028 1.00 95.81 74 ASP A C 1
ATOM 591 O O . ASP A 1 74 ? 16.657 -4.207 -16.209 1.00 95.81 74 ASP A O 1
ATOM 595 N N . MET A 1 75 ? 16.142 -5.729 -17.783 1.00 96.88 75 MET A N 1
ATOM 596 C CA . MET A 1 75 ? 14.690 -5.605 -17.690 1.00 96.88 75 MET A CA 1
ATOM 597 C C . MET A 1 75 ? 14.100 -6.989 -17.459 1.00 96.88 75 MET A C 1
ATOM 599 O O . MET A 1 75 ? 14.187 -7.855 -18.331 1.00 96.88 75 MET A O 1
ATOM 603 N N . VAL A 1 76 ? 13.504 -7.199 -16.288 1.00 96.50 76 VAL A N 1
ATOM 604 C CA . VAL A 1 76 ? 12.882 -8.477 -15.932 1.00 96.50 76 VAL A CA 1
ATOM 605 C C . VAL A 1 76 ? 11.381 -8.298 -15.815 1.00 96.50 76 VAL A C 1
ATOM 607 O O . VAL A 1 76 ? 10.896 -7.505 -15.008 1.00 96.50 76 VAL A O 1
ATOM 610 N N . GLU A 1 77 ? 10.646 -9.043 -16.634 1.00 96.06 77 GLU A N 1
ATOM 611 C CA . GLU A 1 77 ? 9.193 -9.130 -16.541 1.00 96.06 77 GLU A CA 1
ATOM 612 C C . GLU A 1 77 ? 8.784 -9.779 -15.221 1.00 96.06 77 GLU A C 1
ATOM 614 O O . GLU A 1 77 ? 9.369 -10.767 -14.775 1.00 96.06 77 GLU A O 1
ATOM 619 N N . GLY A 1 78 ? 7.753 -9.226 -14.598 1.00 93.25 78 GLY A N 1
ATOM 620 C CA . GLY A 1 78 ? 7.186 -9.765 -13.379 1.00 93.25 78 GLY A CA 1
ATOM 621 C C . GLY A 1 78 ? 5.745 -9.328 -13.196 1.00 93.25 78 GLY A C 1
ATOM 622 O O . GLY A 1 78 ? 5.177 -8.582 -13.995 1.00 93.25 78 GLY A O 1
ATOM 623 N N . LYS A 1 79 ? 5.157 -9.783 -12.095 1.00 93.75 79 LYS A N 1
ATOM 624 C CA . LYS A 1 79 ? 3.822 -9.377 -11.675 1.00 93.75 79 LYS A CA 1
ATOM 625 C C . LYS A 1 79 ? 3.862 -8.971 -10.217 1.00 93.75 79 LYS A C 1
ATOM 627 O O . LYS A 1 79 ? 4.437 -9.680 -9.395 1.00 93.75 79 LYS A O 1
ATOM 632 N N . ALA A 1 80 ? 3.255 -7.837 -9.895 1.00 95.38 80 ALA A N 1
ATOM 633 C CA . ALA A 1 80 ? 3.192 -7.371 -8.520 1.00 95.38 80 ALA A CA 1
ATOM 634 C C . ALA A 1 80 ? 1.829 -6.778 -8.197 1.00 95.38 80 ALA A C 1
ATOM 636 O O . ALA A 1 80 ? 1.234 -6.036 -8.984 1.00 95.38 80 ALA A O 1
ATOM 637 N N . THR A 1 81 ? 1.384 -7.054 -6.978 1.00 97.31 81 THR A N 1
ATOM 638 C CA . THR A 1 81 ? 0.384 -6.239 -6.310 1.00 97.31 81 THR A CA 1
ATOM 639 C C . THR A 1 81 ? 1.094 -5.106 -5.584 1.00 97.31 81 THR A C 1
ATOM 641 O O . THR A 1 81 ? 1.969 -5.332 -4.749 1.00 97.31 81 THR A O 1
ATOM 644 N N . THR A 1 82 ? 0.709 -3.879 -5.909 1.00 97.38 82 THR A N 1
ATOM 645 C CA . THR A 1 82 ? 1.209 -2.667 -5.268 1.00 97.38 82 THR A CA 1
ATOM 646 C C . THR A 1 82 ? 0.204 -2.202 -4.228 1.00 97.38 82 THR A C 1
ATOM 648 O O . THR A 1 82 ? -0.970 -2.008 -4.541 1.00 97.38 82 THR A O 1
ATOM 651 N N . LEU A 1 83 ? 0.676 -1.998 -3.004 1.00 97.44 83 LEU A N 1
ATOM 652 C CA . LEU A 1 83 ? -0.048 -1.351 -1.917 1.00 97.44 83 LEU A CA 1
ATOM 653 C C . LEU A 1 83 ? 0.548 0.038 -1.709 1.00 97.44 83 LEU A C 1
ATOM 655 O O . LEU A 1 83 ? 1.760 0.181 -1.565 1.00 97.44 83 LEU A O 1
ATOM 659 N N . PHE A 1 84 ? -0.306 1.049 -1.644 1.00 96.19 84 PHE A N 1
ATOM 660 C CA . PHE A 1 84 ? 0.083 2.396 -1.265 1.00 96.19 84 PHE A CA 1
ATOM 661 C C . PHE A 1 84 ? -0.745 2.844 -0.066 1.00 96.19 84 PHE A C 1
ATOM 663 O O . PHE A 1 84 ? -1.978 2.831 -0.121 1.00 96.19 84 PHE A O 1
ATOM 670 N N . ILE A 1 85 ? -0.079 3.238 1.018 1.00 94.25 85 ILE A N 1
ATOM 671 C CA . ILE A 1 85 ? -0.727 3.781 2.217 1.00 94.25 85 ILE A CA 1
ATOM 672 C C . ILE A 1 85 ? -0.274 5.225 2.367 1.00 94.25 85 ILE A C 1
ATOM 674 O O . ILE A 1 85 ? 0.914 5.491 2.506 1.00 94.25 85 ILE A O 1
ATOM 678 N N . ASP A 1 86 ? -1.222 6.152 2.347 1.00 92.12 86 ASP A N 1
ATOM 679 C CA . ASP A 1 86 ? -0.959 7.585 2.438 1.00 92.12 86 ASP A CA 1
ATOM 680 C C . ASP A 1 86 ? -1.450 8.147 3.776 1.00 92.12 86 ASP A C 1
ATOM 682 O O . ASP A 1 86 ? -2.590 7.881 4.177 1.00 92.12 86 ASP A O 1
ATOM 686 N N . LEU A 1 87 ? -0.608 8.930 4.459 1.00 86.62 87 LEU A N 1
ATOM 687 C CA . LEU A 1 87 ? -1.007 9.691 5.642 1.00 86.62 87 LEU A CA 1
ATOM 688 C C . LEU A 1 87 ? -1.771 10.945 5.236 1.00 86.62 87 LEU A C 1
ATOM 690 O O . LEU A 1 87 ? -1.234 11.874 4.633 1.00 86.62 87 LEU A O 1
ATOM 694 N N . VAL A 1 88 ? -3.019 11.040 5.673 1.00 82.06 88 VAL A N 1
ATOM 695 C CA . VAL A 1 88 ? -3.851 12.203 5.383 1.00 82.06 88 VAL A CA 1
ATOM 696 C C . VAL A 1 88 ? -3.530 13.344 6.351 1.00 82.06 88 VAL A C 1
ATOM 698 O O . VAL A 1 88 ? -3.444 13.158 7.568 1.00 82.06 88 VAL A O 1
ATOM 701 N N . ASN A 1 89 ? -3.404 14.557 5.804 1.00 66.88 89 ASN A N 1
ATOM 702 C CA . ASN A 1 89 ? -3.228 15.817 6.537 1.00 66.88 89 ASN A CA 1
ATOM 703 C C . ASN A 1 89 ? -1.967 15.898 7.416 1.00 66.88 89 ASN A C 1
ATOM 705 O O . ASN A 1 89 ? -1.903 16.729 8.327 1.00 66.88 89 ASN A O 1
ATOM 709 N N . PHE A 1 90 ? -0.942 15.086 7.146 1.00 69.62 90 PHE A N 1
ATOM 710 C CA . PHE A 1 90 ? 0.342 15.209 7.838 1.00 69.62 90 PHE A CA 1
ATOM 711 C C . PHE A 1 90 ? 1.078 16.497 7.435 1.00 69.62 90 PHE A C 1
ATOM 713 O O . PHE A 1 90 ? 1.596 17.221 8.286 1.00 69.62 90 PHE A O 1
ATOM 720 N N . THR A 1 91 ? 1.004 16.865 6.154 1.00 60.50 91 THR A N 1
ATOM 721 C CA . THR A 1 91 ? 1.576 18.107 5.618 1.00 60.50 91 THR A CA 1
ATOM 722 C C . THR A 1 91 ? 0.991 19.361 6.285 1.00 60.50 91 THR A C 1
ATOM 724 O O . THR A 1 91 ? 1.733 20.260 6.672 1.00 60.50 91 THR A O 1
ATOM 727 N N . ALA A 1 92 ? -0.325 19.409 6.525 1.00 62.22 92 ALA A N 1
ATOM 728 C CA . ALA A 1 92 ? -0.965 20.537 7.213 1.00 62.22 92 ALA A CA 1
ATOM 729 C C . ALA A 1 92 ? -0.480 20.688 8.668 1.00 62.22 92 ALA A C 1
ATOM 731 O O . ALA A 1 92 ? -0.322 21.798 9.169 1.00 62.22 92 ALA A O 1
ATOM 732 N N . ARG A 1 93 ? -0.179 19.575 9.350 1.00 65.06 93 ARG A N 1
ATOM 733 C CA . ARG A 1 93 ? 0.400 19.599 10.705 1.00 65.06 93 ARG A CA 1
ATOM 734 C C . ARG A 1 93 ? 1.827 20.119 10.704 1.00 65.06 93 ARG A C 1
ATOM 736 O O . ARG A 1 93 ? 2.186 20.872 11.601 1.00 65.06 93 ARG A O 1
ATOM 743 N N . SER A 1 94 ? 2.611 19.756 9.689 1.00 64.19 94 SER A N 1
ATOM 744 C CA . SER A 1 94 ? 3.975 20.268 9.531 1.00 64.19 94 SER A CA 1
ATOM 745 C C . SER A 1 94 ? 4.004 21.791 9.377 1.00 64.19 94 SER A C 1
ATOM 747 O O . SER A 1 94 ? 4.882 22.435 9.942 1.00 64.19 94 SER A O 1
ATOM 749 N N . LEU A 1 95 ? 2.991 22.369 8.721 1.00 64.00 95 LEU A N 1
ATOM 750 C CA . LEU A 1 95 ? 2.831 23.817 8.607 1.00 64.00 95 LEU A CA 1
ATOM 751 C C . LEU A 1 95 ? 2.478 24.471 9.951 1.00 64.00 95 LEU A C 1
ATOM 753 O O . LEU A 1 95 ? 3.009 25.521 10.276 1.00 64.00 95 LEU A O 1
ATOM 757 N N . HIS A 1 96 ? 1.618 23.854 10.764 1.00 67.19 96 HIS A N 1
ATOM 758 C CA . HIS A 1 96 ? 1.302 24.386 12.096 1.00 67.19 96 HIS A CA 1
ATOM 759 C C . HIS A 1 96 ? 2.471 24.286 13.082 1.00 67.19 96 HIS A C 1
ATOM 761 O O . HIS A 1 96 ? 2.585 25.118 13.976 1.00 67.19 96 HIS A O 1
ATOM 767 N N . ALA A 1 97 ? 3.327 23.278 12.923 1.00 71.12 97 ALA A N 1
ATOM 768 C CA . ALA A 1 97 ? 4.493 23.073 13.771 1.00 71.12 97 ALA A CA 1
ATOM 769 C C . ALA A 1 97 ? 5.722 23.878 13.314 1.00 71.12 97 ALA A C 1
ATOM 771 O O . ALA A 1 97 ? 6.701 23.929 14.045 1.00 71.12 97 ALA A O 1
ATOM 772 N N . SER A 1 98 ? 5.714 24.507 12.130 1.00 75.00 98 SER A N 1
ATOM 773 C CA . SER A 1 98 ? 6.941 25.012 11.490 1.00 75.00 98 SER A CA 1
ATOM 774 C C . SER A 1 98 ? 7.698 26.084 12.279 1.00 75.00 98 SER A C 1
ATOM 776 O O . SER A 1 98 ? 8.886 26.285 12.036 1.00 75.00 98 SER A O 1
ATOM 778 N N . GLU A 1 99 ? 7.031 26.769 13.207 1.00 78.81 99 GLU A N 1
ATOM 779 C CA . GLU A 1 99 ? 7.624 27.815 14.050 1.00 78.81 99 GLU A CA 1
ATOM 780 C C . GLU A 1 99 ? 8.102 27.299 15.424 1.00 78.81 99 GLU A C 1
ATOM 782 O O . GLU A 1 99 ? 8.792 28.025 16.138 1.00 78.81 99 GLU A O 1
ATOM 787 N N . ASP A 1 100 ? 7.799 26.044 15.784 1.00 84.12 100 ASP A N 1
ATOM 788 C CA . ASP A 1 100 ? 8.185 25.418 17.053 1.00 84.12 100 ASP A CA 1
ATOM 789 C C . ASP A 1 100 ? 8.973 24.121 16.812 1.00 84.12 100 ASP A C 1
ATOM 791 O O . ASP A 1 100 ? 8.453 23.084 16.391 1.00 84.12 100 ASP A O 1
ATOM 795 N N . ILE A 1 101 ? 10.271 24.168 17.119 1.00 83.25 101 ILE A N 1
ATOM 796 C CA . ILE A 1 101 ? 11.179 23.038 16.912 1.00 83.25 101 ILE A CA 1
ATOM 797 C C . ILE A 1 101 ? 10.815 21.811 17.757 1.00 83.25 101 ILE A C 1
ATOM 799 O O . ILE A 1 101 ? 11.116 20.688 17.353 1.00 83.25 101 ILE A O 1
ATOM 803 N N . GLU A 1 102 ? 10.192 21.989 18.921 1.00 82.12 102 GLU A N 1
ATOM 804 C CA . GLU A 1 102 ? 9.816 20.873 19.784 1.00 82.12 102 GLU A CA 1
ATOM 805 C C . GLU A 1 102 ? 8.560 20.172 19.256 1.00 82.12 102 GLU A C 1
ATOM 807 O O . GLU A 1 102 ? 8.509 18.941 19.220 1.00 82.12 102 GLU A O 1
ATOM 812 N N . GLU A 1 103 ? 7.601 20.931 18.723 1.00 77.06 103 GLU A N 1
ATOM 813 C CA . GLU A 1 103 ? 6.461 20.371 17.989 1.00 77.06 103 GLU A CA 1
ATOM 814 C C . GLU A 1 103 ? 6.906 19.653 16.707 1.00 77.06 103 GLU A C 1
ATOM 816 O O . GLU A 1 103 ? 6.430 18.553 16.418 1.00 77.06 103 GLU A O 1
ATOM 821 N N . LEU A 1 104 ? 7.891 20.191 15.976 1.00 79.81 104 LEU A N 1
ATOM 822 C CA . LEU A 1 104 ? 8.481 19.492 14.828 1.00 79.81 104 LEU A CA 1
ATOM 823 C C . LEU A 1 104 ? 9.149 18.171 15.225 1.00 79.81 104 LEU A C 1
ATOM 825 O O . LEU A 1 104 ? 9.015 17.182 14.501 1.00 79.81 104 LEU A O 1
ATOM 829 N N . LYS A 1 105 ? 9.845 18.112 16.370 1.00 79.62 105 LYS A N 1
ATOM 830 C CA . LYS A 1 105 ? 10.420 16.851 16.873 1.00 79.62 105 LYS A CA 1
ATOM 831 C C . LYS A 1 105 ? 9.339 15.835 17.223 1.00 79.62 105 LYS A C 1
ATOM 833 O O . LYS A 1 105 ? 9.484 14.671 16.852 1.00 79.62 105 LYS A O 1
ATOM 838 N N . ARG A 1 106 ? 8.259 16.257 17.891 1.00 77.19 106 ARG A N 1
ATOM 839 C CA . ARG A 1 106 ? 7.107 15.390 18.204 1.00 77.19 106 ARG A CA 1
ATOM 840 C C . ARG A 1 106 ? 6.462 14.851 16.934 1.00 77.19 106 ARG A C 1
ATOM 842 O O . ARG A 1 106 ? 6.202 13.654 16.834 1.00 77.19 106 ARG A O 1
ATOM 849 N N . LEU A 1 107 ? 6.278 15.711 15.935 1.00 78.75 107 LEU A N 1
ATOM 850 C CA . LEU A 1 107 ? 5.745 15.323 14.635 1.00 78.75 107 LEU A CA 1
ATOM 851 C C . LEU A 1 107 ? 6.670 14.318 13.926 1.00 78.75 107 LEU A C 1
ATOM 853 O O . LEU A 1 107 ? 6.203 13.310 13.398 1.00 78.75 107 LEU A O 1
ATOM 857 N N . ALA A 1 108 ? 7.984 14.544 13.951 1.00 80.12 108 ALA A N 1
ATOM 858 C CA . ALA A 1 108 ? 8.956 13.618 13.378 1.00 80.12 108 ALA A CA 1
ATOM 859 C C . ALA A 1 108 ? 8.960 12.251 14.088 1.00 80.12 108 ALA A C 1
ATOM 861 O O . ALA A 1 108 ? 9.032 11.221 13.418 1.00 80.12 108 ALA A O 1
ATOM 862 N N . ASP A 1 109 ? 8.860 12.222 15.419 1.00 77.06 109 ASP A N 1
ATOM 863 C CA . ASP A 1 109 ? 8.742 10.982 16.199 1.00 77.06 109 ASP A CA 1
ATOM 864 C C . ASP A 1 109 ? 7.462 10.209 15.848 1.00 77.06 109 ASP A C 1
ATOM 866 O O . ASP A 1 109 ? 7.494 9.004 15.590 1.00 77.06 109 ASP A O 1
ATOM 870 N N . LEU A 1 110 ? 6.346 10.925 15.718 1.00 76.88 110 LEU A N 1
ATOM 871 C CA . LEU A 1 110 ? 5.067 10.362 15.304 1.00 76.88 110 LEU A CA 1
ATOM 872 C C . LEU A 1 110 ? 5.125 9.748 13.899 1.00 76.88 110 LEU A C 1
ATOM 874 O O . LEU A 1 110 ? 4.618 8.647 13.678 1.00 76.88 110 LEU A O 1
ATOM 878 N N . LYS A 1 111 ? 5.793 10.423 12.955 1.00 79.25 111 LYS A N 1
ATOM 879 C CA . LYS A 1 111 ? 6.006 9.902 11.597 1.00 79.25 111 LYS A CA 1
ATOM 880 C C . LYS A 1 111 ? 6.855 8.636 11.606 1.00 79.25 111 LYS A C 1
ATOM 882 O O . LYS A 1 111 ? 6.513 7.674 10.925 1.00 79.25 111 LYS A O 1
ATOM 887 N N . LYS A 1 112 ? 7.934 8.610 12.397 1.00 77.69 112 LYS A N 1
ATOM 888 C CA . LYS A 1 112 ? 8.790 7.423 12.554 1.00 77.69 112 LYS A CA 1
ATOM 889 C C . LYS A 1 112 ? 8.002 6.233 13.094 1.00 77.69 112 LYS A C 1
ATOM 891 O O . LYS A 1 112 ? 8.098 5.150 12.528 1.00 77.69 112 LYS A O 1
ATOM 896 N N . LYS A 1 113 ? 7.194 6.449 14.139 1.00 72.94 113 LYS A N 1
ATOM 897 C CA . LYS A 1 113 ? 6.291 5.436 14.710 1.00 72.94 113 LYS A CA 1
ATOM 898 C C . LYS A 1 113 ? 5.353 4.870 13.653 1.00 72.94 113 LYS A C 1
ATOM 900 O O . LYS A 1 113 ? 5.307 3.661 13.459 1.00 72.94 113 LYS A O 1
ATOM 905 N N . PHE A 1 114 ? 4.669 5.750 12.928 1.00 77.88 114 PHE A N 1
ATOM 906 C CA . PHE A 1 114 ? 3.740 5.346 11.882 1.00 77.88 114 PHE A CA 1
ATOM 907 C C . PHE A 1 114 ? 4.412 4.528 10.769 1.00 77.88 114 PHE A C 1
ATOM 909 O O . PHE A 1 114 ? 3.912 3.465 10.403 1.00 77.88 114 PHE A O 1
ATOM 916 N N . ILE A 1 115 ? 5.544 5.007 10.246 1.00 78.88 115 ILE A N 1
ATOM 917 C CA . ILE A 1 115 ? 6.299 4.316 9.193 1.00 78.88 115 ILE A CA 1
ATOM 918 C C . ILE A 1 115 ? 6.750 2.938 9.684 1.00 78.88 115 ILE A C 1
ATOM 920 O O . ILE A 1 115 ? 6.614 1.958 8.959 1.00 78.88 115 ILE A O 1
ATOM 924 N N . ASN A 1 116 ? 7.235 2.836 10.923 1.00 74.50 116 ASN A N 1
ATOM 925 C CA . ASN A 1 116 ? 7.625 1.555 11.502 1.00 74.50 116 ASN A CA 1
ATOM 926 C C . ASN A 1 116 ? 6.440 0.580 11.592 1.00 74.50 116 ASN A C 1
ATOM 928 O O . ASN A 1 116 ? 6.557 -0.566 11.166 1.00 74.50 116 ASN A O 1
ATOM 932 N N . SER A 1 117 ? 5.277 1.035 12.068 1.00 74.00 117 SER A N 1
ATOM 933 C CA . SER A 1 117 ? 4.062 0.211 12.095 1.00 74.00 117 SER A CA 1
ATOM 934 C C . SER A 1 117 ? 3.644 -0.252 10.698 1.00 74.00 117 SER A C 1
ATOM 936 O O . SER A 1 117 ? 3.237 -1.399 10.537 1.00 74.00 117 SER A O 1
ATOM 938 N N . CYS A 1 118 ? 3.796 0.607 9.685 1.00 78.50 118 CYS A N 1
ATOM 939 C CA . CYS A 1 118 ? 3.557 0.244 8.291 1.00 78.50 118 CYS A CA 1
ATOM 940 C C . CYS A 1 118 ? 4.489 -0.867 7.809 1.00 78.50 118 CYS A C 1
ATOM 942 O O . CYS A 1 118 ? 4.015 -1.846 7.241 1.00 78.50 118 CYS A O 1
ATOM 944 N N . ILE A 1 119 ? 5.797 -0.720 8.047 1.00 76.00 119 ILE A N 1
ATOM 945 C CA . ILE A 1 119 ? 6.801 -1.715 7.655 1.00 76.00 119 ILE A CA 1
ATOM 946 C C . ILE A 1 119 ? 6.465 -3.062 8.275 1.00 76.00 119 ILE A C 1
ATOM 948 O O . ILE A 1 119 ? 6.347 -4.052 7.563 1.00 76.00 119 ILE A O 1
ATOM 952 N N . LEU A 1 120 ? 6.211 -3.085 9.582 1.00 70.94 120 LEU A N 1
ATOM 953 C CA . LEU A 1 120 ? 5.906 -4.324 10.281 1.00 70.94 120 LEU A CA 1
ATOM 954 C C . LEU A 1 120 ? 4.589 -4.948 9.804 1.00 70.94 120 LEU A C 1
ATOM 956 O O . LEU A 1 120 ? 4.528 -6.161 9.620 1.00 70.94 120 LEU A O 1
ATOM 960 N N . ALA A 1 121 ? 3.548 -4.145 9.557 1.00 74.88 121 ALA A N 1
ATOM 961 C CA . ALA A 1 121 ? 2.297 -4.648 8.997 1.00 74.88 121 ALA A CA 1
ATOM 962 C C . ALA A 1 121 ? 2.520 -5.292 7.624 1.00 74.88 121 ALA A C 1
ATOM 964 O O . ALA A 1 121 ? 2.063 -6.404 7.390 1.00 74.88 121 ALA A O 1
ATOM 965 N N . VAL A 1 122 ? 3.255 -4.627 6.735 1.00 83.88 122 VAL A N 1
ATOM 966 C CA . VAL A 1 122 ? 3.556 -5.133 5.390 1.00 83.88 122 VAL A CA 1
ATOM 967 C C . VAL A 1 122 ? 4.372 -6.425 5.458 1.00 83.88 122 VAL A C 1
ATOM 969 O O . VAL A 1 122 ? 4.021 -7.391 4.782 1.00 83.88 122 VAL A O 1
ATOM 972 N N . SER A 1 123 ? 5.383 -6.489 6.327 1.00 75.75 123 SER A N 1
ATOM 973 C CA . SER A 1 123 ? 6.191 -7.694 6.536 1.00 75.75 123 SER A CA 1
ATOM 974 C C . SER A 1 123 ? 5.374 -8.872 7.082 1.00 75.75 123 SER A C 1
ATOM 976 O O . SER A 1 123 ? 5.561 -9.993 6.623 1.00 75.75 123 SER A O 1
ATOM 978 N N . ILE A 1 124 ? 4.418 -8.638 7.996 1.00 72.81 124 ILE A N 1
ATOM 979 C CA . ILE A 1 124 ? 3.524 -9.691 8.528 1.00 72.81 124 ILE A CA 1
ATOM 980 C C . ILE A 1 124 ? 2.713 -10.374 7.419 1.00 72.81 124 ILE A C 1
ATOM 982 O O . ILE A 1 124 ? 2.369 -11.546 7.551 1.00 72.81 124 ILE A O 1
ATOM 986 N N . PHE A 1 125 ? 2.401 -9.650 6.344 1.00 78.19 125 PHE A N 1
ATOM 987 C CA . PHE A 1 125 ? 1.662 -10.173 5.195 1.00 78.19 125 PHE A CA 1
ATOM 988 C C . PHE A 1 125 ? 2.580 -10.516 4.008 1.00 78.19 125 PHE A C 1
ATOM 990 O O . PHE A 1 125 ? 2.112 -10.609 2.876 1.00 78.19 125 PHE A O 1
ATOM 997 N N . ASN A 1 126 ? 3.878 -10.731 4.244 1.00 79.75 126 ASN A N 1
ATOM 998 C CA . ASN A 1 126 ? 4.867 -11.121 3.231 1.00 79.75 126 ASN A CA 1
ATOM 999 C C . ASN A 1 126 ? 5.003 -10.104 2.078 1.00 79.75 126 ASN A C 1
ATOM 1001 O O . ASN A 1 126 ? 5.174 -10.482 0.916 1.00 79.75 126 ASN A O 1
ATOM 1005 N N . GLY A 1 127 ? 4.897 -8.812 2.389 1.00 85.75 127 GLY A N 1
ATOM 1006 C CA . GLY A 1 127 ? 5.188 -7.724 1.460 1.00 85.75 127 GLY A CA 1
ATOM 1007 C C . GLY A 1 127 ? 6.568 -7.107 1.687 1.00 85.75 127 GLY A C 1
ATOM 1008 O O . GLY A 1 127 ? 7.156 -7.231 2.761 1.00 85.75 127 GLY A O 1
ATOM 1009 N N . HIS A 1 128 ? 7.053 -6.380 0.682 1.00 87.94 128 HIS A N 1
ATOM 1010 C CA . HIS A 1 128 ? 8.277 -5.577 0.743 1.00 87.94 128 HIS A CA 1
ATOM 1011 C C . HIS A 1 128 ? 7.940 -4.090 0.770 1.00 87.94 128 HIS A C 1
ATOM 1013 O O . HIS A 1 128 ? 7.157 -3.628 -0.065 1.00 87.94 128 HIS A O 1
ATOM 1019 N N . VAL A 1 129 ? 8.547 -3.320 1.675 1.00 89.38 129 VAL A N 1
ATOM 1020 C CA . VAL A 1 129 ? 8.426 -1.855 1.647 1.00 89.38 129 VAL A CA 1
ATOM 1021 C C . VAL A 1 129 ? 9.443 -1.293 0.669 1.00 89.38 129 VAL A C 1
ATOM 1023 O O . VAL A 1 129 ? 10.645 -1.263 0.921 1.00 89.38 129 VAL A O 1
ATOM 1026 N N . HIS A 1 130 ? 8.934 -0.811 -0.456 1.00 89.88 130 HIS A N 1
ATOM 1027 C CA . HIS A 1 130 ? 9.763 -0.318 -1.535 1.00 89.88 130 HIS A CA 1
ATOM 1028 C C . HIS A 1 130 ? 10.221 1.122 -1.320 1.00 89.88 130 HIS A C 1
ATOM 1030 O O . HIS A 1 130 ? 11.376 1.438 -1.582 1.00 89.88 130 HIS A O 1
ATOM 1036 N N . ASP A 1 131 ? 9.330 2.006 -0.874 1.00 88.62 131 ASP A N 1
ATOM 1037 C CA . ASP A 1 131 ? 9.659 3.423 -0.725 1.00 88.62 131 ASP A CA 1
ATOM 1038 C C . ASP A 1 131 ? 8.831 4.086 0.381 1.00 88.62 131 ASP A C 1
ATOM 1040 O O . ASP A 1 131 ? 7.676 3.723 0.619 1.00 88.62 131 ASP A O 1
ATOM 1044 N N . ILE A 1 132 ? 9.421 5.091 1.028 1.00 85.50 132 ILE A N 1
ATOM 1045 C CA . ILE A 1 132 ? 8.726 6.048 1.892 1.00 85.50 132 ILE A CA 1
ATOM 1046 C C . ILE A 1 132 ? 8.626 7.354 1.100 1.00 85.50 132 ILE A C 1
ATOM 1048 O O . ILE A 1 132 ? 9.464 8.253 1.200 1.00 85.50 132 ILE A O 1
ATOM 1052 N N . SER A 1 133 ? 7.583 7.461 0.287 1.00 75.88 133 SER A N 1
ATOM 1053 C CA . SER A 1 133 ? 7.368 8.598 -0.599 1.00 75.88 133 SER A CA 1
ATOM 1054 C C . SER A 1 133 ? 6.623 9.726 0.118 1.00 75.88 133 SER A C 1
ATOM 1056 O O . SER A 1 133 ? 5.392 9.721 0.214 1.00 75.88 133 SER A O 1
ATOM 1058 N N . GLY A 1 134 ? 7.356 10.730 0.603 1.00 74.50 134 GLY A N 1
ATOM 1059 C CA . GLY A 1 134 ? 6.759 11.899 1.251 1.00 74.50 134 GLY A CA 1
ATOM 1060 C C . GLY A 1 134 ? 6.005 11.516 2.526 1.00 74.50 134 GLY A C 1
ATOM 1061 O O . GLY A 1 134 ? 6.635 11.201 3.534 1.00 74.50 134 GLY A O 1
ATOM 1062 N N . ASP A 1 135 ? 4.672 11.582 2.491 1.00 74.69 135 ASP A N 1
ATOM 1063 C CA . ASP A 1 135 ? 3.771 11.224 3.599 1.00 74.69 135 ASP A CA 1
ATOM 1064 C C . ASP A 1 135 ? 3.150 9.817 3.451 1.00 74.69 135 ASP A C 1
ATOM 1066 O O . ASP A 1 135 ? 2.430 9.365 4.339 1.00 74.69 135 ASP A O 1
ATOM 1070 N N . GLY A 1 136 ? 3.468 9.094 2.375 1.00 85.19 136 GLY A N 1
ATOM 1071 C CA . GLY A 1 136 ? 2.997 7.732 2.139 1.00 85.19 136 GLY A CA 1
ATOM 1072 C C . GLY A 1 136 ? 4.113 6.693 2.095 1.00 85.19 136 GLY A C 1
ATOM 1073 O O . GLY A 1 136 ? 5.302 7.013 2.091 1.00 85.19 136 GLY A O 1
ATOM 1074 N N . ILE A 1 137 ? 3.703 5.432 2.044 1.00 91.75 137 ILE A N 1
ATOM 1075 C CA . ILE A 1 137 ? 4.566 4.270 1.838 1.00 91.75 137 ILE A CA 1
ATOM 1076 C C . ILE A 1 137 ? 4.064 3.448 0.651 1.00 91.75 137 ILE A C 1
ATOM 1078 O O . ILE A 1 137 ? 2.861 3.219 0.499 1.00 91.75 137 ILE A O 1
ATOM 1082 N N . MET A 1 138 ? 5.004 2.998 -0.175 1.00 94.50 138 MET A N 1
ATOM 1083 C CA . MET A 1 138 ? 4.766 2.111 -1.309 1.00 94.50 138 MET A CA 1
ATOM 1084 C C . MET A 1 138 ? 5.326 0.730 -0.998 1.00 94.50 138 MET A C 1
ATOM 1086 O O . MET A 1 138 ? 6.463 0.596 -0.540 1.00 94.50 138 MET A O 1
ATOM 1090 N N . CYS A 1 139 ? 4.536 -0.303 -1.262 1.00 94.81 139 CYS A N 1
ATOM 1091 C CA . CYS A 1 139 ? 4.893 -1.680 -0.959 1.00 94.81 139 CYS A CA 1
ATOM 1092 C C . CYS A 1 139 ? 4.524 -2.615 -2.105 1.00 94.81 139 CYS A C 1
ATOM 1094 O O . CYS A 1 139 ? 3.528 -2.394 -2.798 1.00 94.81 139 CYS A O 1
ATOM 1096 N N . PHE A 1 140 ? 5.297 -3.686 -2.261 1.00 94.69 140 PHE A N 1
ATOM 1097 C CA . PHE A 1 140 ? 5.079 -4.698 -3.286 1.00 94.69 140 PHE A CA 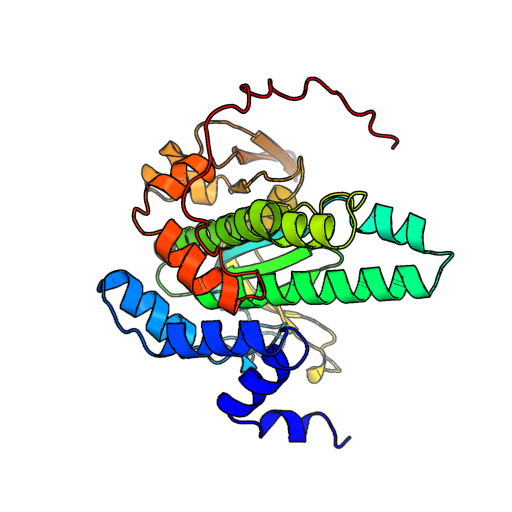1
ATOM 1098 C C . PHE A 1 140 ? 4.862 -6.081 -2.681 1.00 94.69 140 PHE A C 1
ATOM 1100 O O . PHE A 1 140 ? 5.563 -6.493 -1.760 1.00 94.69 140 PHE A O 1
ATOM 1107 N N . PHE A 1 141 ? 3.924 -6.815 -3.272 1.00 92.75 141 PHE A N 1
ATOM 1108 C CA . PHE A 1 141 ? 3.666 -8.231 -3.033 1.00 92.75 141 PHE A CA 1
ATOM 1109 C C . PHE A 1 141 ? 3.781 -8.936 -4.387 1.00 92.75 141 PHE A C 1
ATOM 1111 O O . PHE A 1 141 ? 2.961 -8.712 -5.279 1.00 92.75 141 PHE A O 1
ATOM 1118 N N . TYR A 1 142 ? 4.842 -9.716 -4.578 1.00 88.94 142 TYR A N 1
ATOM 1119 C CA . TYR A 1 142 ? 5.292 -10.161 -5.906 1.00 88.94 142 TYR A CA 1
ATOM 1120 C C . TYR A 1 142 ? 5.743 -11.631 -5.931 1.00 88.94 142 TYR A C 1
ATOM 1122 O O . TYR A 1 142 ? 6.539 -12.034 -6.772 1.00 88.94 142 TYR A O 1
ATOM 1130 N N . ARG A 1 143 ? 5.236 -12.447 -4.998 1.00 82.50 143 ARG A N 1
ATOM 1131 C CA . ARG A 1 143 ? 5.460 -13.904 -4.961 1.00 82.50 143 ARG A CA 1
ATOM 1132 C C . ARG A 1 143 ? 4.655 -14.604 -6.069 1.00 82.50 143 ARG A C 1
ATOM 1134 O O . ARG A 1 143 ? 3.722 -14.014 -6.607 1.00 82.50 143 ARG A O 1
ATOM 1141 N N . ASP A 1 144 ? 4.932 -15.881 -6.342 1.00 75.38 144 ASP A N 1
ATOM 1142 C CA . ASP A 1 144 ? 4.352 -16.653 -7.467 1.00 75.38 144 ASP A CA 1
ATOM 1143 C C . ASP A 1 144 ? 2.811 -16.740 -7.503 1.00 75.38 144 ASP A C 1
ATOM 1145 O O . ASP A 1 144 ? 2.219 -17.143 -8.505 1.00 75.38 144 ASP A O 1
ATOM 1149 N N . LYS A 1 145 ? 2.127 -16.371 -6.416 1.00 84.25 145 LYS A N 1
ATOM 1150 C CA . LYS A 1 145 ? 0.678 -16.509 -6.260 1.00 84.25 145 LYS A CA 1
ATOM 1151 C C . LYS A 1 145 ? -0.016 -15.149 -6.205 1.00 84.25 145 LYS A C 1
ATOM 1153 O O . LYS A 1 145 ? -0.271 -14.605 -5.134 1.00 84.25 145 LYS A O 1
ATOM 1158 N N . GLU A 1 146 ? -0.398 -14.631 -7.370 1.00 85.31 146 GLU A N 1
ATOM 1159 C CA . GLU A 1 146 ? -1.021 -13.304 -7.506 1.00 85.31 146 GLU A CA 1
ATOM 1160 C C . GLU A 1 146 ? -2.250 -13.106 -6.606 1.00 85.31 146 GLU A C 1
ATOM 1162 O O . GLU A 1 146 ? -2.382 -12.078 -5.950 1.00 85.31 146 GLU A O 1
ATOM 1167 N N . HIS A 1 147 ? -3.132 -14.102 -6.522 1.00 86.81 147 HIS A N 1
ATOM 1168 C CA . HIS A 1 147 ? -4.317 -14.011 -5.672 1.00 86.81 147 HIS A CA 1
ATOM 1169 C C . HIS A 1 147 ? -3.979 -13.868 -4.181 1.00 86.81 147 HIS A C 1
ATOM 1171 O O . HIS A 1 147 ? -4.627 -13.105 -3.464 1.00 86.81 147 HIS A O 1
ATOM 1177 N N . GLU A 1 148 ? -2.952 -14.578 -3.710 1.00 85.81 148 GLU A N 1
ATOM 1178 C CA . GLU A 1 148 ? -2.473 -14.443 -2.333 1.00 85.81 148 GLU A CA 1
ATOM 1179 C C . GLU A 1 148 ? -1.806 -13.078 -2.121 1.00 85.81 148 GLU A C 1
ATOM 1181 O O . GLU A 1 148 ? -2.077 -12.437 -1.110 1.00 85.81 148 GLU A O 1
ATOM 1186 N N . ASN A 1 149 ? -1.044 -12.570 -3.098 1.00 90.38 149 ASN A N 1
ATOM 1187 C CA . ASN A 1 149 ? -0.460 -11.224 -3.045 1.00 90.38 149 ASN A CA 1
ATOM 1188 C C . ASN A 1 149 ? -1.531 -10.131 -2.910 1.00 90.38 149 ASN A C 1
ATOM 1190 O O . ASN A 1 149 ? -1.390 -9.232 -2.080 1.00 90.38 149 ASN A O 1
ATOM 1194 N N . VAL A 1 150 ? -2.625 -10.228 -3.677 1.00 91.94 150 VAL A N 1
ATOM 1195 C CA . VAL A 1 150 ? -3.765 -9.306 -3.568 1.00 91.94 150 VAL A CA 1
ATOM 1196 C C . VAL A 1 150 ? -4.391 -9.378 -2.181 1.00 91.94 150 VAL A C 1
ATOM 1198 O O . VAL A 1 150 ? -4.573 -8.345 -1.536 1.00 91.94 150 VAL A O 1
ATOM 1201 N N . ASN A 1 151 ? -4.679 -10.583 -1.687 1.00 86.88 151 ASN A N 1
ATOM 1202 C CA . ASN A 1 151 ? -5.240 -10.760 -0.350 1.00 86.88 151 ASN A CA 1
ATOM 1203 C C . ASN A 1 151 ? -4.336 -10.176 0.734 1.00 86.88 151 ASN A C 1
ATOM 1205 O O . ASN A 1 151 ? -4.818 -9.450 1.601 1.00 86.88 151 ASN A O 1
ATOM 1209 N N . ASN A 1 152 ? -3.038 -10.447 0.659 1.00 87.06 152 ASN A N 1
ATOM 1210 C CA . ASN A 1 152 ? -2.045 -9.962 1.605 1.00 87.06 152 ASN A CA 1
ATOM 1211 C C . ASN A 1 152 ? -1.941 -8.434 1.591 1.00 87.06 152 ASN A C 1
ATOM 1213 O O . ASN A 1 152 ? -1.957 -7.813 2.653 1.00 87.06 152 ASN A O 1
ATOM 1217 N N . ALA A 1 153 ? -1.937 -7.812 0.411 1.00 93.31 153 ALA A N 1
ATOM 1218 C CA . ALA A 1 153 ? -1.945 -6.358 0.278 1.00 93.31 153 ALA A CA 1
ATOM 1219 C C . ALA A 1 153 ? -3.212 -5.723 0.877 1.00 93.31 153 ALA A C 1
ATOM 1221 O O . ALA A 1 153 ? -3.133 -4.732 1.608 1.00 93.31 153 ALA A O 1
ATOM 1222 N N . LEU A 1 154 ? -4.387 -6.305 0.606 1.00 90.88 154 LEU A N 1
ATOM 1223 C CA . LEU A 1 154 ? -5.663 -5.841 1.159 1.00 90.88 154 LEU A CA 1
ATOM 1224 C C . LEU A 1 154 ? -5.710 -5.997 2.683 1.00 90.88 154 LEU A C 1
ATOM 1226 O O . LEU A 1 154 ? -6.160 -5.083 3.379 1.00 90.88 154 LEU A O 1
ATOM 1230 N N . LEU A 1 155 ? -5.221 -7.125 3.204 1.00 83.94 155 LEU A N 1
ATOM 1231 C CA . LEU A 1 155 ? -5.123 -7.381 4.638 1.00 83.94 155 LEU A CA 1
ATOM 1232 C C . LEU A 1 155 ? -4.154 -6.410 5.314 1.00 83.94 155 LEU A C 1
ATOM 1234 O O . LEU A 1 155 ? -4.528 -5.824 6.325 1.00 83.94 155 LEU A O 1
ATOM 1238 N N . ALA A 1 156 ? -2.975 -6.159 4.739 1.00 85.38 156 ALA A N 1
ATOM 1239 C CA . ALA A 1 156 ? -2.013 -5.181 5.247 1.00 85.38 156 ALA A CA 1
ATOM 1240 C C . ALA A 1 156 ? -2.608 -3.766 5.300 1.00 85.38 156 ALA A C 1
ATOM 1242 O O . ALA A 1 156 ? -2.541 -3.092 6.330 1.00 85.38 156 ALA A O 1
ATOM 1243 N N . GLY A 1 157 ? -3.262 -3.332 4.219 1.00 91.00 157 GLY A N 1
ATOM 1244 C CA . GLY A 1 157 ? -3.944 -2.041 4.158 1.00 91.00 157 GLY A CA 1
ATOM 1245 C C . GLY A 1 157 ? -5.058 -1.902 5.199 1.00 91.00 157 GLY A C 1
ATOM 1246 O O . GLY A 1 157 ? -5.128 -0.906 5.920 1.00 91.00 157 GLY A O 1
ATOM 1247 N N . MET A 1 158 ? -5.908 -2.923 5.322 1.00 86.00 158 MET A N 1
ATOM 1248 C CA . MET A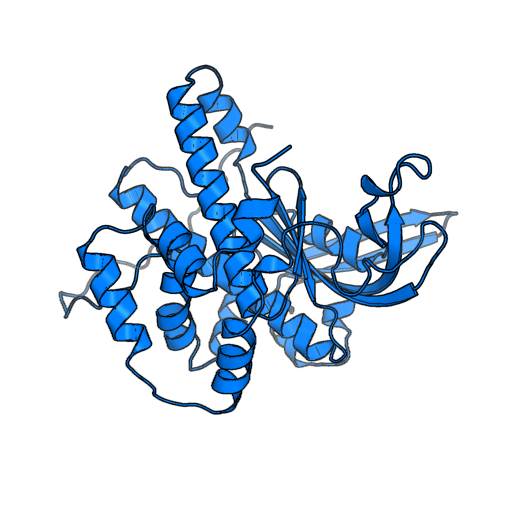 1 158 ? -6.971 -2.982 6.327 1.00 86.00 158 MET A CA 1
ATOM 1249 C C . MET A 1 158 ? -6.412 -2.968 7.754 1.00 86.00 158 MET A C 1
ATOM 1251 O O . MET A 1 158 ? -6.912 -2.236 8.607 1.00 86.00 158 MET A O 1
ATOM 1255 N N . PHE A 1 159 ? -5.364 -3.750 8.006 1.00 80.56 159 PHE A N 1
ATOM 1256 C CA . PHE A 1 159 ? -4.690 -3.827 9.296 1.00 80.56 159 PHE A CA 1
ATOM 1257 C C . PHE A 1 159 ? -4.141 -2.461 9.712 1.00 80.56 159 PHE A C 1
ATOM 1259 O O . PHE A 1 159 ? -4.330 -2.047 10.853 1.00 80.56 159 PHE A O 1
ATOM 1266 N N . MET A 1 160 ? -3.563 -1.712 8.770 1.00 84.88 160 MET A N 1
ATOM 1267 C CA . MET A 1 160 ? -3.104 -0.345 9.013 1.00 84.88 160 MET A CA 1
ATOM 1268 C C . MET A 1 160 ? -4.248 0.639 9.262 1.00 84.88 160 MET A C 1
ATOM 1270 O O . MET A 1 160 ? -4.155 1.446 10.186 1.00 84.88 160 MET A O 1
ATOM 1274 N N . ILE A 1 161 ? -5.348 0.561 8.506 1.00 86.75 161 ILE A N 1
ATOM 1275 C CA . ILE A 1 161 ? -6.540 1.383 8.764 1.00 86.75 161 ILE A CA 1
ATOM 1276 C C . ILE A 1 161 ? -7.048 1.151 10.193 1.00 86.75 161 ILE A C 1
ATOM 1278 O O . ILE A 1 161 ? -7.244 2.114 10.936 1.00 86.75 161 ILE A O 1
ATOM 1282 N N . ILE A 1 162 ? -7.225 -0.112 10.593 1.00 79.69 162 ILE A N 1
ATOM 1283 C CA . ILE A 1 162 ? -7.730 -0.47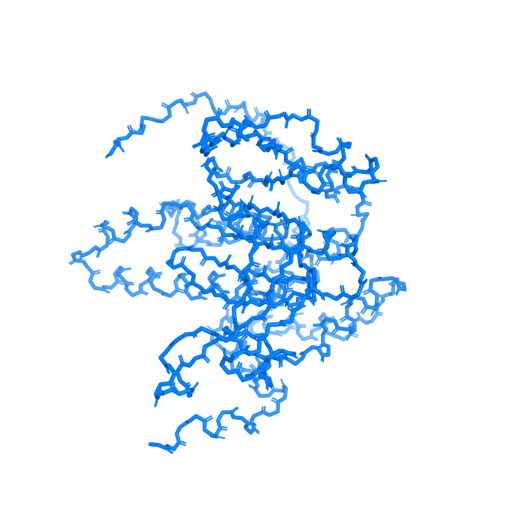8 11.923 1.00 79.69 162 ILE A CA 1
ATOM 1284 C C . ILE A 1 162 ? -6.730 -0.075 13.011 1.00 79.69 162 ILE A C 1
ATOM 1286 O O . ILE A 1 162 ? -7.121 0.580 13.974 1.00 79.69 162 ILE A O 1
ATOM 1290 N N . GLY A 1 163 ? -5.447 -0.407 12.851 1.00 74.88 163 GLY A N 1
ATOM 1291 C CA . GLY A 1 163 ? -4.395 -0.077 13.814 1.00 74.88 163 GLY A CA 1
ATOM 1292 C C . GLY A 1 163 ? -4.305 1.425 14.084 1.00 74.88 163 GLY A C 1
ATOM 1293 O O . GLY A 1 163 ? -4.321 1.860 15.234 1.00 74.88 163 GLY A O 1
ATOM 1294 N N . VAL A 1 164 ? -4.323 2.256 13.041 1.00 80.50 164 VAL A N 1
ATOM 1295 C CA . VAL A 1 164 ? -4.276 3.715 13.218 1.00 80.50 164 VAL A CA 1
ATOM 1296 C C . VAL A 1 164 ? -5.570 4.234 13.850 1.00 80.50 164 VAL A C 1
ATOM 1298 O O . VAL A 1 164 ? -5.532 4.986 14.827 1.00 80.50 164 VAL A O 1
ATOM 1301 N N . LYS A 1 165 ? -6.725 3.835 13.308 1.00 79.50 165 LYS A N 1
ATOM 1302 C CA . LYS A 1 165 ? -8.030 4.363 13.722 1.00 79.50 165 LYS A CA 1
ATOM 1303 C C . LYS A 1 165 ? -8.389 3.976 15.152 1.00 79.50 165 LYS A C 1
ATOM 1305 O O . LYS A 1 165 ? -8.816 4.824 15.936 1.00 79.50 165 LYS A O 1
ATOM 1310 N N . GLU A 1 166 ? -8.228 2.699 15.477 1.00 73.12 166 GLU A N 1
ATOM 1311 C CA . GLU A 1 166 ? -8.745 2.110 16.707 1.00 73.12 166 GLU A CA 1
ATOM 1312 C C . GLU A 1 166 ? -7.712 2.022 17.824 1.00 73.12 166 GLU A C 1
ATOM 1314 O O . GLU A 1 166 ? -8.124 1.875 18.974 1.00 73.12 166 GLU A O 1
ATOM 1319 N N . TYR A 1 167 ? -6.416 2.137 17.523 1.00 69.81 167 TYR A N 1
ATOM 1320 C CA . TYR A 1 167 ? -5.355 1.989 18.520 1.00 69.81 167 TYR A CA 1
ATOM 1321 C C . TYR A 1 167 ? -4.509 3.251 18.628 1.00 69.81 167 TYR A C 1
ATOM 1323 O O . TYR A 1 167 ? -4.560 3.911 19.666 1.00 69.81 167 TYR A O 1
ATOM 1331 N N . LEU A 1 168 ? -3.818 3.647 17.554 1.00 73.88 168 LEU A N 1
ATOM 1332 C CA . LEU A 1 168 ? -2.917 4.805 17.580 1.00 73.88 168 LEU A CA 1
ATOM 1333 C C . LEU A 1 168 ? -3.635 6.075 18.034 1.00 73.88 168 LEU A C 1
ATOM 1335 O O . LEU A 1 168 ? -3.212 6.743 18.971 1.00 73.88 168 LEU A O 1
ATOM 1339 N N . ASN A 1 169 ? -4.768 6.389 17.407 1.00 76.44 169 ASN A N 1
ATOM 1340 C CA . ASN A 1 169 ? -5.520 7.589 17.755 1.00 76.44 169 ASN A CA 1
ATOM 1341 C C . ASN A 1 169 ? -6.101 7.536 19.172 1.00 76.44 169 ASN A C 1
ATOM 1343 O O . ASN A 1 169 ? -6.278 8.583 19.789 1.00 76.44 169 ASN A O 1
ATOM 1347 N N . LYS A 1 170 ? -6.399 6.346 19.714 1.00 71.06 170 LYS A N 1
ATOM 1348 C CA . LYS A 1 170 ? -6.844 6.225 21.111 1.00 71.06 170 LYS A CA 1
ATOM 1349 C C . LYS A 1 170 ? -5.704 6.537 22.076 1.00 71.06 170 LYS A C 1
ATOM 1351 O O . LYS A 1 170 ? -5.926 7.294 23.013 1.00 71.06 170 LYS A O 1
ATOM 1356 N N . GLU A 1 171 ? -4.507 6.017 21.821 1.00 67.31 171 GLU A N 1
ATOM 1357 C CA . GLU A 1 171 ? -3.319 6.296 22.635 1.00 67.31 171 GLU A CA 1
ATOM 1358 C C . GLU A 1 171 ? -2.940 7.780 22.589 1.00 67.31 171 GLU A C 1
ATOM 1360 O O . GLU A 1 171 ? -2.812 8.416 23.632 1.00 67.31 171 GLU A O 1
ATOM 1365 N N . LEU A 1 172 ? -2.897 8.374 21.395 1.00 70.50 172 LEU A N 1
ATOM 1366 C CA . LEU A 1 172 ? -2.581 9.796 21.231 1.00 70.50 172 LEU A CA 1
ATOM 1367 C C . LEU A 1 172 ? -3.594 10.709 21.934 1.00 70.50 172 LEU A C 1
ATOM 1369 O O . LEU A 1 172 ? -3.212 11.723 22.515 1.00 70.50 172 LEU A O 1
ATOM 1373 N N . ARG A 1 173 ? -4.883 10.341 21.931 1.00 77.06 173 ARG A N 1
ATOM 1374 C CA . ARG A 1 173 ? -5.916 11.064 22.691 1.00 77.06 173 ARG A CA 1
ATOM 1375 C C . ARG A 1 173 ? -5.821 10.846 24.200 1.00 77.06 173 ARG A C 1
ATOM 1377 O O . ARG A 1 173 ? -6.219 11.730 24.952 1.00 77.06 173 ARG A O 1
ATOM 1384 N N . ALA A 1 174 ? -5.317 9.698 24.651 1.00 72.38 174 ALA A N 1
ATOM 1385 C CA . ALA A 1 174 ? -5.079 9.445 26.070 1.00 72.38 174 ALA A CA 1
ATOM 1386 C C . ALA A 1 174 ? -3.911 10.291 26.604 1.00 72.38 174 ALA A C 1
ATOM 1388 O O . ALA A 1 174 ? -3.988 10.799 27.720 1.00 72.38 174 ALA A O 1
ATOM 1389 N N . GLU A 1 175 ? -2.863 10.489 25.799 1.00 70.56 175 GLU A N 1
ATOM 1390 C CA . GLU A 1 175 ? -1.744 11.386 26.121 1.00 70.56 175 GLU A CA 1
ATOM 1391 C C . GLU A 1 175 ? -2.142 12.867 26.024 1.00 70.56 175 GLU A C 1
ATOM 1393 O O . GLU A 1 175 ? -1.741 13.684 26.853 1.00 70.56 175 GLU A O 1
ATOM 1398 N N . ASN A 1 176 ? -2.95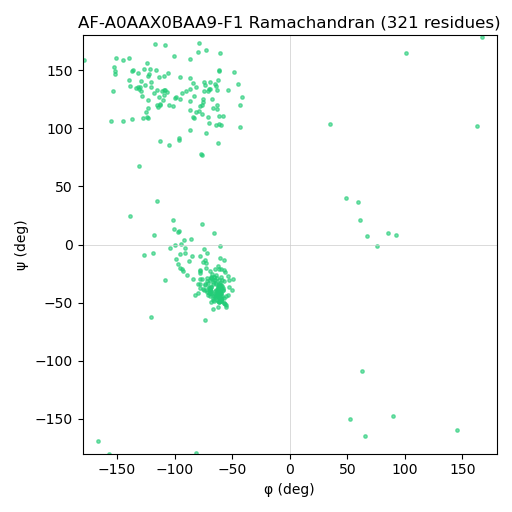3 13.220 25.023 1.00 72.56 176 ASN A N 1
ATOM 1399 C CA . ASN A 1 176 ? -3.468 14.568 24.822 1.00 72.56 176 ASN A CA 1
ATOM 1400 C C . ASN A 1 176 ? -4.905 14.521 24.267 1.00 72.56 176 ASN A C 1
ATOM 1402 O O . ASN A 1 176 ? -5.082 14.291 23.070 1.00 72.56 176 ASN A O 1
ATOM 1406 N N . PRO A 1 177 ? -5.940 14.833 25.072 1.00 78.69 177 PRO A N 1
ATOM 1407 C CA . PRO A 1 177 ? -7.341 14.780 24.637 1.00 78.69 177 PRO A CA 1
ATOM 1408 C C . PRO A 1 177 ? -7.677 15.649 23.418 1.00 78.69 177 PRO A C 1
ATOM 1410 O O . PRO A 1 177 ? -8.651 15.377 22.720 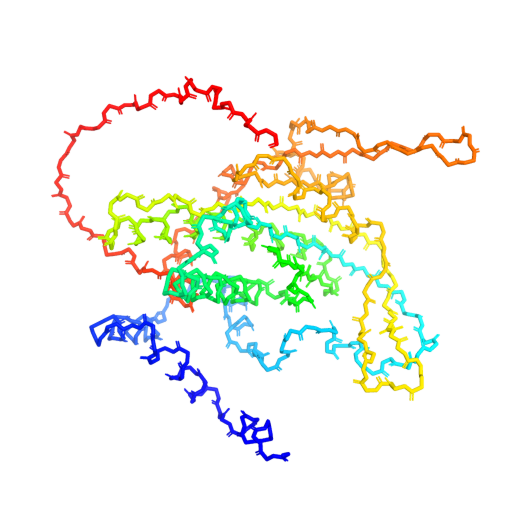1.00 78.69 177 PRO A O 1
ATOM 1413 N N . ASN A 1 178 ? -6.869 16.677 23.142 1.00 74.00 178 ASN A N 1
ATOM 1414 C CA . ASN A 1 178 ? -7.030 17.566 21.990 1.00 74.00 178 ASN A CA 1
ATOM 1415 C C . ASN A 1 178 ? -6.237 17.103 20.757 1.00 74.00 178 ASN A C 1
ATOM 1417 O O . ASN A 1 178 ? -6.194 17.811 19.746 1.00 74.00 178 ASN A O 1
ATOM 1421 N N . HIS A 1 179 ? -5.579 15.944 20.823 1.00 71.12 179 HIS A N 1
ATOM 1422 C CA . HIS A 1 179 ? -4.824 15.407 19.705 1.00 71.12 179 HIS A CA 1
ATOM 1423 C C . HIS A 1 179 ? -5.766 15.103 18.536 1.00 71.12 179 HIS A C 1
ATOM 1425 O O . HIS A 1 179 ? -6.638 14.240 18.616 1.00 71.12 179 HIS A O 1
ATOM 1431 N N . ARG A 1 180 ? -5.568 15.797 17.412 1.00 76.50 180 ARG A N 1
ATOM 1432 C CA . ARG A 1 180 ? -6.311 15.517 16.178 1.00 76.50 180 ARG A CA 1
ATOM 1433 C C . ARG A 1 180 ? -5.887 14.171 15.608 1.00 76.50 180 ARG A C 1
ATOM 1435 O O . ARG A 1 180 ? -4.692 13.962 15.408 1.00 76.50 180 ARG A O 1
ATOM 1442 N N . ASP A 1 181 ? -6.838 13.341 15.216 1.00 80.62 181 ASP A N 1
ATOM 1443 C CA . ASP A 1 181 ? -6.593 12.009 14.655 1.00 80.62 181 ASP A CA 1
ATOM 1444 C C . ASP A 1 181 ? -5.629 12.006 13.465 1.00 80.62 181 ASP A C 1
ATOM 1446 O O . ASP A 1 181 ? -5.762 12.794 12.525 1.00 80.62 181 ASP A O 1
ATOM 1450 N N . ILE A 1 182 ? -4.670 11.086 13.497 1.00 81.12 182 ILE A N 1
ATOM 1451 C CA . ILE A 1 182 ? -3.919 10.675 12.315 1.00 81.12 182 ILE A CA 1
ATOM 1452 C C . ILE A 1 182 ? -4.838 9.801 11.486 1.00 81.12 182 ILE A C 1
ATOM 1454 O O . ILE A 1 182 ? -5.591 8.986 12.015 1.00 81.12 182 ILE A O 1
ATOM 1458 N N . GLN A 1 183 ? -4.794 9.976 10.179 1.00 88.31 183 GLN A N 1
ATOM 1459 C CA . GLN A 1 183 ? -5.670 9.256 9.281 1.00 88.31 183 GLN A CA 1
ATOM 1460 C C . GLN A 1 183 ? -4.850 8.675 8.145 1.00 88.31 183 GLN A C 1
ATOM 1462 O O . GLN A 1 183 ? -3.852 9.262 7.731 1.00 88.31 183 GLN A O 1
ATOM 1467 N N . VAL A 1 184 ? -5.283 7.525 7.645 1.00 91.12 184 VAL A N 1
ATOM 1468 C CA . VAL A 1 184 ? -4.678 6.885 6.478 1.00 91.12 184 VAL A CA 1
ATOM 1469 C C . VAL A 1 184 ? -5.720 6.635 5.413 1.00 91.12 184 VAL A C 1
ATOM 1471 O O . VAL A 1 184 ? -6.905 6.498 5.713 1.00 91.12 184 VAL A O 1
ATOM 1474 N N . ARG A 1 185 ? -5.268 6.528 4.174 1.00 93.56 185 ARG A N 1
ATOM 1475 C CA . ARG A 1 185 ? -6.052 6.029 3.045 1.00 93.56 185 ARG A CA 1
ATOM 1476 C C . ARG A 1 185 ? -5.190 5.082 2.227 1.00 93.56 185 ARG A C 1
ATOM 1478 O O . ARG A 1 185 ? -3.967 5.209 2.216 1.00 93.56 185 ARG A O 1
ATOM 1485 N N . VAL A 1 186 ? -5.831 4.115 1.585 1.00 96.81 186 VAL A N 1
ATOM 1486 C CA . VAL A 1 186 ? -5.144 2.971 0.989 1.00 96.81 186 VAL A CA 1
ATOM 1487 C C . VAL A 1 186 ? -5.575 2.782 -0.458 1.00 96.81 186 VAL A C 1
ATOM 1489 O O . VAL A 1 186 ? -6.767 2.776 -0.766 1.00 96.81 186 VAL A O 1
ATOM 1492 N N . GLY A 1 187 ? -4.601 2.605 -1.344 1.00 97.62 187 GLY A N 1
ATOM 1493 C CA . GLY A 1 187 ? -4.806 2.212 -2.733 1.00 97.62 187 GLY A CA 1
ATOM 1494 C C . GLY A 1 187 ? -4.088 0.904 -3.031 1.00 97.62 187 GLY A C 1
ATOM 1495 O O . GLY A 1 187 ? -2.939 0.732 -2.630 1.00 97.62 187 GLY A O 1
ATOM 1496 N N . VAL A 1 188 ? -4.758 -0.017 -3.722 1.00 98.19 188 VAL A N 1
ATOM 1497 C CA . VAL A 1 188 ? -4.175 -1.307 -4.113 1.00 98.19 188 VAL A CA 1
ATOM 1498 C C . VAL A 1 188 ? -4.470 -1.590 -5.577 1.00 98.19 188 VAL A C 1
ATOM 1500 O O . VAL A 1 188 ? -5.603 -1.438 -6.031 1.00 98.19 188 VAL A O 1
ATOM 1503 N N . ASP A 1 189 ? -3.465 -2.026 -6.323 1.00 97.88 189 ASP A N 1
ATOM 1504 C CA . ASP A 1 189 ? -3.672 -2.538 -7.675 1.00 97.88 189 ASP A CA 1
ATOM 1505 C C . ASP A 1 189 ? -2.710 -3.684 -7.990 1.00 97.88 189 ASP A C 1
ATOM 1507 O O . ASP A 1 189 ? -1.667 -3.812 -7.354 1.00 97.88 189 ASP A O 1
ATOM 1511 N N . THR A 1 190 ? -3.051 -4.519 -8.967 1.00 97.12 190 THR A N 1
ATOM 1512 C CA . THR A 1 190 ? -2.215 -5.642 -9.420 1.00 97.12 190 THR A CA 1
ATOM 1513 C C . THR A 1 190 ? -1.992 -5.561 -10.920 1.00 97.12 190 THR A C 1
ATOM 1515 O O . THR A 1 190 ? -2.819 -5.010 -11.648 1.00 97.12 190 THR A O 1
ATOM 1518 N N . GLY A 1 191 ? -0.868 -6.067 -11.409 1.00 95.50 191 GLY A N 1
ATOM 1519 C CA . GLY A 1 191 ? -0.620 -6.123 -12.844 1.00 95.50 191 GLY A CA 1
ATOM 1520 C C . GLY A 1 191 ? 0.817 -6.446 -13.199 1.00 95.50 191 GLY A C 1
ATOM 1521 O O . GLY A 1 191 ? 1.671 -6.600 -12.322 1.00 95.50 191 GLY A O 1
ATOM 1522 N N . ASP A 1 192 ? 1.049 -6.535 -14.503 1.00 95.88 192 ASP A N 1
ATOM 1523 C CA . ASP A 1 192 ? 2.369 -6.783 -15.069 1.00 95.88 192 ASP A CA 1
ATOM 1524 C C . ASP A 1 192 ? 3.274 -5.565 -14.859 1.00 95.88 192 ASP A C 1
ATOM 1526 O O . ASP A 1 192 ? 2.845 -4.408 -14.974 1.00 95.88 192 ASP A O 1
ATOM 1530 N N . ILE A 1 193 ? 4.531 -5.843 -14.534 1.00 96.50 193 ILE A N 1
ATOM 1531 C CA . ILE A 1 193 ? 5.561 -4.850 -14.252 1.00 96.50 193 ILE A CA 1
ATOM 1532 C C . ILE A 1 193 ? 6.892 -5.270 -14.875 1.00 96.50 193 ILE A C 1
ATOM 1534 O O . ILE A 1 193 ? 7.130 -6.445 -15.150 1.00 96.50 193 ILE A O 1
ATOM 1538 N N . ILE A 1 194 ? 7.783 -4.298 -15.043 1.00 97.19 194 ILE A N 1
ATOM 1539 C CA . ILE A 1 194 ? 9.196 -4.525 -15.332 1.00 97.19 194 ILE A CA 1
ATOM 1540 C C . ILE A 1 194 ? 10.013 -4.123 -14.109 1.00 97.19 194 ILE A C 1
ATOM 1542 O O . ILE A 1 194 ? 9.936 -2.977 -13.661 1.00 97.19 194 ILE A O 1
ATOM 1546 N N . TRP A 1 195 ? 10.815 -5.050 -13.597 1.00 95.94 195 TRP A N 1
ATOM 1547 C CA . TRP A 1 195 ? 11.877 -4.757 -12.644 1.00 95.94 195 TRP A CA 1
ATOM 1548 C C . TRP A 1 195 ? 13.120 -4.291 -13.395 1.00 95.94 195 TRP A C 1
ATOM 1550 O O . TRP A 1 195 ? 13.576 -4.954 -14.327 1.00 95.94 195 TRP A O 1
ATOM 1560 N N . THR A 1 196 ? 13.659 -3.143 -12.995 1.00 95.31 196 THR A N 1
ATOM 1561 C CA . THR A 1 196 ? 14.853 -2.543 -13.607 1.00 95.31 196 THR A CA 1
ATOM 1562 C C . THR A 1 196 ? 15.596 -1.691 -12.588 1.00 95.31 196 THR A C 1
ATOM 1564 O O . THR A 1 196 ? 14.990 -1.126 -11.673 1.00 95.31 196 THR A O 1
ATOM 1567 N N . LYS A 1 197 ? 16.910 -1.531 -12.750 1.00 93.56 197 LYS A N 1
ATOM 1568 C CA . LYS A 1 197 ? 17.664 -0.523 -11.993 1.00 93.56 197 LYS A CA 1
ATOM 1569 C C . LYS A 1 197 ? 17.363 0.877 -12.527 1.00 93.56 197 LYS A C 1
ATOM 1571 O O . LYS A 1 197 ? 17.325 1.103 -13.732 1.00 93.56 197 LYS A O 1
ATOM 1576 N N . MET A 1 198 ? 17.171 1.832 -11.621 1.00 91.44 198 MET A N 1
ATOM 1577 C CA . MET A 1 198 ? 17.023 3.253 -11.936 1.00 91.44 198 MET A CA 1
ATOM 1578 C C . MET A 1 198 ? 17.967 4.094 -11.085 1.00 91.44 198 MET A C 1
ATOM 1580 O O . MET A 1 198 ? 18.148 3.838 -9.896 1.00 91.44 198 MET A O 1
ATOM 1584 N N . GLY A 1 199 ? 18.548 5.125 -11.693 1.00 89.31 199 GLY A N 1
ATOM 1585 C CA . GLY A 1 199 ? 19.486 6.026 -11.035 1.00 89.31 199 GLY A CA 1
ATOM 1586 C C . GLY A 1 199 ? 20.578 6.499 -11.986 1.00 89.31 199 GLY A C 1
ATOM 1587 O O . GLY A 1 199 ? 20.434 6.456 -13.212 1.00 89.31 199 GLY A O 1
ATOM 1588 N N . ASN A 1 200 ? 21.685 6.967 -11.416 1.00 90.00 200 ASN A N 1
ATOM 1589 C CA . ASN A 1 200 ? 22.836 7.406 -12.191 1.00 90.00 200 ASN A CA 1
ATOM 1590 C C . ASN A 1 200 ? 23.730 6.213 -12.549 1.00 90.00 200 ASN A C 1
ATOM 1592 O O . ASN A 1 200 ? 24.452 5.712 -11.695 1.00 90.00 200 ASN A O 1
ATOM 1596 N N . MET A 1 201 ? 23.762 5.831 -13.828 1.00 87.31 201 MET A N 1
ATOM 1597 C CA . MET A 1 201 ? 24.596 4.730 -14.333 1.00 87.31 201 MET A CA 1
ATOM 1598 C C . MET A 1 201 ? 26.085 4.857 -13.955 1.00 87.31 201 MET A C 1
ATOM 1600 O O . MET A 1 201 ? 26.765 3.852 -13.774 1.00 87.31 201 MET A O 1
ATOM 1604 N N . LYS A 1 202 ? 26.613 6.082 -13.806 1.00 88.25 202 LYS A N 1
ATOM 1605 C CA . LYS A 1 202 ? 28.016 6.307 -13.402 1.00 88.25 202 LYS A CA 1
ATOM 1606 C C . LYS A 1 202 ? 28.280 6.047 -11.913 1.00 88.25 202 LYS A C 1
ATOM 1608 O O . LYS A 1 202 ? 29.439 5.955 -11.529 1.00 88.25 202 LYS A O 1
ATOM 1613 N N . HIS A 1 203 ? 27.225 5.956 -11.107 1.00 88.75 203 HIS A N 1
ATOM 1614 C CA . HIS A 1 203 ? 27.242 5.708 -9.666 1.00 88.75 203 HIS A CA 1
ATOM 1615 C C . HIS A 1 203 ? 26.244 4.584 -9.376 1.00 88.75 203 HIS A C 1
ATOM 1617 O O . HIS A 1 203 ? 25.167 4.807 -8.818 1.00 88.75 203 HIS A O 1
ATOM 1623 N N . PHE A 1 204 ? 26.561 3.379 -9.847 1.00 84.81 204 PHE A N 1
ATOM 1624 C CA . PHE A 1 204 ? 25.667 2.222 -9.786 1.00 84.81 204 PHE A CA 1
ATOM 1625 C C . PHE A 1 204 ? 25.219 1.887 -8.353 1.00 84.81 204 PHE A C 1
ATOM 1627 O O . PHE A 1 204 ? 24.085 1.479 -8.135 1.00 84.81 204 PHE A O 1
ATOM 1634 N N . GLU A 1 205 ? 26.061 2.157 -7.357 1.00 83.50 205 GLU A N 1
ATOM 1635 C CA . GLU A 1 205 ? 25.755 2.027 -5.930 1.00 83.50 205 GLU A CA 1
ATOM 1636 C C . GLU A 1 205 ? 24.626 2.948 -5.440 1.00 83.50 205 GLU A C 1
ATOM 1638 O O . GLU A 1 205 ? 24.053 2.700 -4.383 1.00 83.50 205 GLU A O 1
ATOM 1643 N N . SER A 1 206 ? 24.311 4.003 -6.197 1.00 84.75 206 SER A N 1
ATOM 1644 C CA . SER A 1 206 ? 23.168 4.889 -5.951 1.00 84.75 206 SER A CA 1
ATOM 1645 C C . SER A 1 206 ? 21.914 4.492 -6.739 1.00 84.75 206 SER A C 1
ATOM 1647 O O . SER A 1 206 ? 20.903 5.186 -6.658 1.00 84.75 206 SER A O 1
ATOM 1649 N N . CYS A 1 207 ? 21.976 3.417 -7.535 1.00 88.12 207 CYS A N 1
ATOM 1650 C CA . CYS A 1 207 ? 20.836 2.930 -8.302 1.00 88.12 207 CYS A CA 1
ATOM 1651 C C . CYS A 1 207 ? 19.983 1.969 -7.471 1.00 88.12 207 CYS A C 1
ATOM 1653 O O . CYS A 1 207 ? 20.466 0.999 -6.880 1.00 88.12 207 CYS A O 1
ATOM 1655 N N . GLU A 1 208 ? 18.677 2.183 -7.519 1.00 89.88 208 GLU A N 1
ATOM 1656 C CA . GLU A 1 208 ? 17.696 1.360 -6.827 1.00 89.88 208 GLU A CA 1
ATOM 1657 C C . GLU A 1 208 ? 16.908 0.541 -7.833 1.00 89.88 208 GLU A C 1
ATOM 1659 O O . GLU A 1 208 ? 16.632 0.982 -8.950 1.00 89.88 208 GLU A O 1
ATOM 1664 N N . THR A 1 209 ? 16.546 -0.669 -7.435 1.00 92.19 209 THR A N 1
ATOM 1665 C CA . THR A 1 209 ? 15.692 -1.523 -8.252 1.00 92.19 209 THR A CA 1
ATOM 1666 C C . THR A 1 209 ? 14.266 -1.015 -8.142 1.00 92.19 209 THR A C 1
ATOM 1668 O O . THR A 1 209 ? 13.743 -0.955 -7.037 1.00 92.19 209 THR A O 1
ATOM 1671 N N . LYS A 1 210 ? 13.645 -0.619 -9.251 1.00 93.25 210 LYS A N 1
ATOM 1672 C CA . LYS A 1 210 ? 12.283 -0.076 -9.298 1.00 93.25 210 LYS A CA 1
ATOM 1673 C C . LYS A 1 210 ? 11.376 -1.001 -10.107 1.00 93.25 210 LYS A C 1
ATOM 1675 O O . LYS A 1 210 ? 11.832 -1.654 -11.046 1.00 93.25 210 LYS A O 1
ATOM 1680 N N . ALA A 1 211 ? 10.092 -1.018 -9.757 1.00 94.44 211 ALA A N 1
ATOM 1681 C CA . ALA A 1 211 ? 9.047 -1.604 -10.588 1.00 94.44 211 ALA A CA 1
ATOM 1682 C C . ALA A 1 211 ? 8.428 -0.524 -11.476 1.00 94.44 211 ALA A C 1
ATOM 1684 O O . ALA A 1 211 ? 8.013 0.529 -10.990 1.00 94.44 211 ALA A O 1
ATOM 1685 N N . VAL A 1 212 ? 8.320 -0.807 -12.770 1.00 95.38 212 VAL A N 1
ATOM 1686 C CA . VAL A 1 212 ? 7.620 0.042 -13.735 1.00 95.38 212 VAL A CA 1
ATOM 1687 C C . VAL A 1 212 ? 6.387 -0.689 -14.221 1.00 95.38 212 VAL A C 1
ATOM 1689 O O . VAL A 1 212 ? 6.489 -1.762 -14.805 1.00 95.38 212 VAL A O 1
ATOM 1692 N N . GLY A 1 213 ? 5.217 -0.095 -14.023 1.00 96.19 213 GLY A N 1
ATOM 1693 C CA . GLY A 1 213 ? 3.978 -0.638 -14.554 1.00 96.19 213 GLY A CA 1
ATOM 1694 C C . GLY A 1 213 ? 2.786 0.239 -14.219 1.00 96.19 213 GLY A C 1
ATOM 1695 O O . GLY A 1 213 ? 2.810 1.038 -13.282 1.00 96.19 213 GLY A O 1
ATOM 1696 N N . PHE A 1 214 ? 1.717 0.079 -14.995 1.00 96.12 214 PHE A N 1
ATOM 1697 C CA . PHE A 1 214 ? 0.508 0.874 -14.809 1.00 96.12 214 PHE A CA 1
ATOM 1698 C C . PHE A 1 214 ? -0.132 0.644 -13.432 1.00 96.12 214 PHE A C 1
ATOM 1700 O O . PHE A 1 214 ? -0.604 1.600 -12.821 1.00 96.12 214 PHE A O 1
ATOM 1707 N N . SER A 1 215 ? -0.119 -0.595 -12.929 1.00 95.81 215 SER A N 1
ATOM 1708 C CA . SER A 1 215 ? -0.647 -0.950 -11.605 1.00 95.81 215 SER A CA 1
ATOM 1709 C C . SER A 1 215 ? 0.099 -0.238 -10.469 1.00 95.81 215 SER A C 1
ATOM 1711 O O . SER A 1 215 ? -0.537 0.213 -9.518 1.00 95.81 215 SER A O 1
ATOM 1713 N N . VAL A 1 216 ? 1.420 -0.055 -10.599 1.00 96.00 216 VAL A N 1
ATOM 1714 C CA . VAL A 1 216 ? 2.260 0.667 -9.626 1.00 96.00 216 VAL A CA 1
ATOM 1715 C C . VAL A 1 216 ? 1.812 2.126 -9.513 1.00 96.00 216 VAL A C 1
ATOM 1717 O O . VAL A 1 216 ? 1.455 2.600 -8.433 1.00 96.00 216 VAL A O 1
ATOM 1720 N N . ASP A 1 217 ? 1.731 2.820 -10.651 1.00 94.94 217 ASP A N 1
ATOM 1721 C CA . ASP A 1 217 ? 1.272 4.212 -10.711 1.00 94.94 217 ASP A CA 1
ATOM 1722 C C . ASP A 1 217 ? -0.191 4.365 -10.280 1.00 94.94 217 ASP A C 1
ATOM 1724 O O . ASP A 1 217 ? -0.604 5.404 -9.751 1.00 94.94 217 ASP A O 1
ATOM 1728 N N . MET A 1 218 ? -1.014 3.357 -10.572 1.00 96.81 218 MET A N 1
ATOM 1729 C CA . MET A 1 218 ? -2.436 3.390 -10.273 1.00 96.81 218 MET A CA 1
ATOM 1730 C C . MET A 1 218 ? -2.712 3.197 -8.785 1.00 96.81 218 MET A C 1
ATOM 1732 O O . MET A 1 218 ? -3.553 3.919 -8.248 1.00 96.81 218 MET A O 1
ATOM 1736 N N . ALA A 1 219 ? -1.977 2.323 -8.094 1.00 96.38 219 ALA A N 1
ATOM 1737 C CA . ALA A 1 219 ? -2.082 2.152 -6.645 1.00 96.38 219 ALA A CA 1
ATOM 1738 C C . ALA A 1 219 ? -1.861 3.479 -5.894 1.00 96.38 219 ALA A C 1
ATOM 1740 O O . ALA A 1 219 ? -2.676 3.852 -5.048 1.00 96.38 219 ALA A O 1
ATOM 1741 N N . ALA A 1 220 ? -0.851 4.265 -6.285 1.00 93.44 220 ALA A N 1
ATOM 1742 C CA . ALA A 1 220 ? -0.603 5.594 -5.714 1.00 93.44 220 ALA A CA 1
ATOM 1743 C C . ALA A 1 220 ? -1.721 6.615 -6.022 1.00 93.44 220 ALA A C 1
ATOM 1745 O O . ALA A 1 220 ? -2.006 7.516 -5.238 1.00 93.44 220 ALA A O 1
ATOM 1746 N N . LYS A 1 221 ? -2.404 6.498 -7.167 1.00 93.94 221 LYS A N 1
ATOM 1747 C CA . LYS A 1 221 ? -3.563 7.356 -7.494 1.00 93.94 221 LYS A CA 1
ATOM 1748 C C . LYS A 1 221 ? -4.836 6.916 -6.778 1.00 93.94 221 LYS A C 1
ATOM 1750 O O . LYS A 1 221 ? -5.720 7.740 -6.536 1.00 93.94 221 LYS A O 1
ATOM 1755 N N . LEU A 1 222 ? -4.965 5.623 -6.492 1.00 95.19 222 LEU A N 1
ATOM 1756 C CA . LEU A 1 222 ? -6.072 5.035 -5.740 1.00 95.19 222 LEU A CA 1
ATOM 1757 C C . LEU A 1 222 ? -6.040 5.459 -4.269 1.00 95.19 222 LEU A C 1
ATOM 1759 O O . LEU A 1 222 ? -7.101 5.629 -3.673 1.00 95.19 222 LEU A O 1
ATOM 1763 N N . SER A 1 223 ? -4.862 5.743 -3.714 1.00 90.38 223 SER A N 1
ATOM 1764 C CA . SER A 1 223 ? -4.726 6.343 -2.386 1.00 90.38 223 SER A CA 1
ATOM 1765 C C . SER A 1 223 ? -5.043 7.846 -2.357 1.00 90.38 223 SER A C 1
ATOM 1767 O O . SER A 1 223 ? -4.666 8.514 -1.409 1.00 90.38 223 SER A O 1
ATOM 1769 N N . GLY A 1 224 ? -5.722 8.417 -3.360 1.00 88.00 224 GLY A N 1
ATOM 1770 C CA . GLY A 1 224 ? -6.362 9.737 -3.264 1.00 88.00 224 GLY A CA 1
ATOM 1771 C C . GLY A 1 224 ? -7.731 9.671 -2.566 1.00 88.00 224 GLY A C 1
ATOM 1772 O O . GLY A 1 224 ? -8.183 8.598 -2.186 1.00 88.00 224 GLY A O 1
ATOM 1773 N N . GLY A 1 225 ? -8.444 10.792 -2.422 1.00 86.38 225 GLY A N 1
ATOM 1774 C CA . GLY A 1 225 ? -9.808 10.817 -1.858 1.00 86.38 225 GLY A CA 1
ATOM 1775 C C . GLY A 1 225 ? -9.863 10.993 -0.335 1.00 86.38 225 GLY A C 1
ATOM 1776 O O . GLY A 1 225 ? -9.023 11.703 0.222 1.00 86.38 225 GLY A O 1
ATOM 1777 N N . LEU A 1 226 ? -10.868 10.402 0.323 1.00 89.12 226 LEU A N 1
ATOM 1778 C CA . LEU A 1 226 ? -11.121 10.605 1.753 1.00 89.12 226 LEU A CA 1
ATOM 1779 C C . LEU A 1 226 ? -10.311 9.636 2.626 1.00 89.12 226 LEU A C 1
ATOM 1781 O O . LEU A 1 226 ? -9.850 8.581 2.189 1.00 89.12 226 LEU A O 1
ATOM 1785 N N . SER A 1 227 ? -10.159 10.013 3.893 1.00 89.81 227 SER A N 1
ATOM 1786 C CA . SER A 1 227 ? -9.563 9.185 4.940 1.00 89.81 227 SER A CA 1
ATOM 1787 C C . SER A 1 227 ? -10.347 7.894 5.183 1.00 89.81 227 SER A C 1
ATOM 1789 O O . SER A 1 227 ? -11.572 7.869 5.078 1.00 89.81 227 SER A O 1
ATOM 1791 N N . TRP A 1 228 ? -9.634 6.849 5.605 1.00 91.44 228 TRP A N 1
ATOM 1792 C CA . TRP A 1 228 ? -10.139 5.514 5.959 1.00 91.44 228 TRP A CA 1
ATOM 1793 C C . TRP A 1 228 ? -10.712 4.700 4.800 1.00 91.44 228 TRP A C 1
ATOM 1795 O O . TRP A 1 228 ? -11.276 3.626 5.013 1.00 91.44 228 TRP A O 1
ATOM 1805 N N . GLU A 1 229 ? -10.567 5.190 3.576 1.00 94.31 229 GLU A N 1
ATOM 1806 C CA . GLU A 1 229 ? -10.969 4.471 2.377 1.00 94.31 229 GLU A CA 1
ATOM 1807 C C . GLU A 1 229 ? -9.860 3.514 1.936 1.00 94.31 229 GLU A C 1
ATOM 1809 O O . GLU A 1 229 ? -8.681 3.875 1.923 1.00 94.31 229 GLU A O 1
ATOM 1814 N N . LEU A 1 230 ? -10.263 2.311 1.523 1.00 95.81 230 LEU A N 1
ATOM 1815 C CA . LEU A 1 230 ? -9.440 1.398 0.737 1.00 95.81 230 LEU A CA 1
ATOM 1816 C C . LEU A 1 230 ? -10.032 1.359 -0.669 1.00 95.81 230 LEU A C 1
ATOM 1818 O O . LEU A 1 230 ? -11.239 1.159 -0.823 1.00 95.81 230 LEU A O 1
ATOM 1822 N N . LYS A 1 231 ? -9.209 1.576 -1.693 1.00 97.81 231 LYS A N 1
ATOM 1823 C CA . LYS A 1 231 ? -9.634 1.515 -3.094 1.00 97.81 231 LYS A CA 1
ATOM 1824 C C . LYS A 1 231 ? -8.826 0.488 -3.866 1.00 97.81 231 LYS A C 1
ATOM 1826 O O . LYS A 1 231 ? -7.634 0.328 -3.614 1.00 97.81 231 LYS A O 1
ATOM 1831 N N . ILE A 1 232 ? -9.481 -0.153 -4.830 1.00 97.88 232 ILE A N 1
ATOM 1832 C CA . ILE A 1 232 ? -8.849 -1.108 -5.740 1.00 97.88 232 ILE A CA 1
ATOM 1833 C C . ILE A 1 232 ? -9.001 -0.693 -7.204 1.00 97.88 232 ILE A C 1
ATOM 1835 O O . ILE A 1 232 ? -9.973 -0.026 -7.581 1.00 97.88 232 ILE A O 1
ATOM 1839 N N . GLY A 1 233 ? -8.034 -1.093 -8.026 1.00 97.25 233 GLY A N 1
ATOM 1840 C CA . GLY A 1 233 ? -8.084 -0.932 -9.476 1.00 97.25 233 GLY A CA 1
ATOM 1841 C C . GLY A 1 233 ? -8.938 -1.986 -10.185 1.00 97.25 233 GLY A C 1
ATOM 1842 O O . GLY A 1 233 ? -9.305 -3.018 -9.617 1.00 97.25 233 GLY A O 1
ATOM 1843 N N . ASP A 1 234 ? -9.253 -1.718 -11.453 1.00 95.94 234 ASP A N 1
ATOM 1844 C CA . ASP A 1 234 ? -9.997 -2.625 -12.336 1.00 95.94 234 ASP A CA 1
ATOM 1845 C C . ASP A 1 234 ? -9.299 -3.975 -12.537 1.00 95.94 234 ASP A C 1
ATOM 1847 O O . ASP A 1 234 ? -9.977 -4.977 -12.745 1.00 95.94 234 ASP A O 1
ATOM 1851 N N . ASN A 1 235 ? -7.969 -4.034 -12.444 1.00 95.94 235 ASN A N 1
ATOM 1852 C CA . ASN A 1 235 ? -7.226 -5.285 -12.575 1.00 95.94 235 ASN A CA 1
ATOM 1853 C C . ASN A 1 235 ? -7.547 -6.247 -11.428 1.00 95.94 235 ASN A C 1
ATOM 1855 O O . ASN A 1 235 ? -7.828 -7.412 -11.687 1.00 95.94 235 ASN A O 1
ATOM 1859 N N . ILE A 1 236 ? -7.590 -5.762 -10.180 1.00 95.56 236 ILE A N 1
ATOM 1860 C CA . ILE A 1 236 ? -8.024 -6.578 -9.034 1.00 95.56 236 ILE A CA 1
ATOM 1861 C C . ILE A 1 236 ? -9.497 -6.963 -9.185 1.00 95.56 236 ILE A C 1
ATOM 1863 O O . ILE A 1 236 ? -9.858 -8.124 -8.999 1.00 95.56 236 ILE A O 1
ATOM 1867 N N . TYR A 1 237 ? -10.350 -6.002 -9.553 1.00 93.88 237 TYR A N 1
ATOM 1868 C CA . TYR A 1 237 ? -11.786 -6.242 -9.715 1.00 93.88 237 TYR A CA 1
ATOM 1869 C C . TYR A 1 237 ? -12.084 -7.341 -10.752 1.00 93.88 237 TYR A C 1
ATOM 1871 O O . TYR A 1 237 ? -12.968 -8.165 -10.534 1.00 93.88 237 TYR A O 1
ATOM 1879 N N . ASN A 1 238 ? -11.336 -7.380 -11.861 1.00 90.06 238 ASN A N 1
ATOM 1880 C CA . ASN A 1 238 ? -11.529 -8.341 -12.952 1.00 90.06 238 ASN A CA 1
ATOM 1881 C C . ASN A 1 238 ? -10.543 -9.519 -12.933 1.00 90.06 238 ASN A C 1
ATOM 1883 O O . ASN A 1 238 ? -10.490 -10.261 -13.912 1.00 90.06 238 ASN A O 1
ATOM 1887 N N . MET A 1 239 ? -9.795 -9.746 -11.848 1.00 85.81 239 MET A N 1
ATOM 1888 C CA . MET A 1 239 ? -8.779 -10.812 -11.756 1.00 85.81 239 MET A CA 1
ATOM 1889 C C . MET A 1 239 ? -9.359 -12.246 -11.804 1.00 85.81 239 MET A C 1
ATOM 1891 O O . MET A 1 239 ? -8.659 -13.219 -11.542 1.00 85.81 239 MET A O 1
ATOM 1895 N N . GLY A 1 240 ? -10.650 -12.398 -12.116 1.00 62.66 240 GLY A N 1
ATOM 1896 C CA . GLY A 1 240 ? -11.326 -13.684 -12.277 1.00 62.66 240 GLY A CA 1
ATOM 1897 C C . GLY A 1 240 ? -11.854 -14.299 -10.982 1.00 62.66 240 GLY A C 1
ATOM 1898 O O . GLY A 1 240 ? -12.283 -15.448 -11.011 1.00 62.66 240 GLY A O 1
ATOM 1899 N N . ASN A 1 241 ? -11.856 -13.562 -9.863 1.00 67.06 241 ASN A N 1
ATOM 1900 C CA . ASN A 1 241 ? -12.466 -14.014 -8.612 1.00 67.06 241 ASN A CA 1
ATOM 1901 C C . ASN A 1 241 ? -13.675 -13.142 -8.233 1.00 67.06 241 ASN A C 1
ATOM 1903 O O . ASN A 1 241 ? -13.540 -11.944 -7.978 1.00 67.06 241 ASN A O 1
ATOM 1907 N N . GLU A 1 242 ? -14.854 -13.766 -8.154 1.00 74.88 242 GLU A N 1
ATOM 1908 C CA . GLU A 1 242 ? -16.103 -13.125 -7.716 1.00 74.88 242 GLU A CA 1
ATOM 1909 C C . GLU A 1 242 ? -16.010 -12.558 -6.290 1.00 74.88 242 GLU A C 1
ATOM 1911 O O . GLU A 1 242 ? -16.749 -11.635 -5.940 1.00 74.88 242 GLU A O 1
ATOM 1916 N N . GLU A 1 243 ? -15.066 -13.052 -5.485 1.00 80.81 243 GLU A N 1
ATOM 1917 C CA . GLU A 1 243 ? -14.818 -12.589 -4.124 1.00 80.81 243 GLU A CA 1
ATOM 1918 C C . GLU A 1 243 ? -14.564 -11.077 -4.059 1.00 80.81 243 GLU A C 1
ATOM 1920 O O . GLU A 1 243 ? -15.261 -10.375 -3.329 1.00 80.81 243 GLU A O 1
ATOM 1925 N N . PHE A 1 244 ? -13.613 -10.537 -4.831 1.00 86.38 244 PHE A N 1
ATOM 1926 C CA . PHE A 1 244 ? -13.278 -9.108 -4.743 1.00 86.38 244 PHE A CA 1
ATOM 1927 C C . PHE A 1 244 ? -14.424 -8.219 -5.223 1.00 86.38 244 PHE A C 1
ATOM 1929 O O . PHE A 1 244 ? -14.674 -7.160 -4.643 1.00 86.38 244 PHE A O 1
ATOM 1936 N N . ILE A 1 245 ? -15.176 -8.683 -6.224 1.00 89.06 245 ILE A N 1
ATOM 1937 C CA . ILE A 1 245 ? -16.375 -8.006 -6.729 1.00 89.06 245 ILE A CA 1
ATOM 1938 C C . ILE A 1 245 ? -17.420 -7.863 -5.614 1.00 89.06 245 ILE A C 1
ATOM 1940 O O . ILE A 1 245 ? -18.077 -6.824 -5.501 1.00 89.06 245 ILE A O 1
ATOM 1944 N N . GLU A 1 246 ? -17.556 -8.869 -4.746 1.00 89.81 246 GLU A N 1
ATOM 1945 C CA . GLU A 1 246 ? -18.509 -8.848 -3.636 1.00 89.81 246 GLU A CA 1
ATOM 1946 C C . GLU A 1 246 ? -18.251 -7.707 -2.635 1.00 89.81 246 GLU A C 1
ATOM 1948 O O . GLU A 1 246 ? -19.196 -7.183 -2.023 1.00 89.81 246 GLU A O 1
ATOM 1953 N N . TYR A 1 247 ? -16.985 -7.312 -2.482 1.00 90.44 247 TYR A N 1
ATOM 1954 C CA . TYR A 1 247 ? -16.541 -6.242 -1.587 1.00 90.44 247 TYR A CA 1
ATOM 1955 C C . TYR A 1 247 ? -16.314 -4.908 -2.309 1.00 90.44 247 TYR A C 1
ATOM 1957 O O . TYR A 1 247 ? -16.240 -3.878 -1.644 1.00 90.44 247 TYR A O 1
ATOM 1965 N N . ALA A 1 248 ? -16.285 -4.900 -3.645 1.00 92.44 248 ALA A N 1
ATOM 1966 C CA . ALA A 1 248 ? -16.016 -3.727 -4.477 1.00 92.44 248 ALA A CA 1
ATOM 1967 C C . ALA A 1 248 ? -17.207 -3.301 -5.357 1.00 92.44 248 ALA A C 1
ATOM 1969 O O . ALA A 1 248 ? -17.052 -2.887 -6.505 1.00 92.44 248 ALA A O 1
ATOM 1970 N N . LYS A 1 249 ? -18.431 -3.418 -4.827 1.00 88.69 249 LYS A N 1
ATOM 1971 C CA . LYS A 1 249 ? -19.669 -3.151 -5.585 1.00 88.69 249 LYS A CA 1
ATOM 1972 C C . LYS A 1 249 ? -19.858 -1.685 -5.975 1.00 88.69 249 LYS A C 1
ATOM 1974 O O . LYS A 1 249 ? -20.574 -1.401 -6.932 1.00 88.69 249 LYS A O 1
ATOM 1979 N N . GLU A 1 250 ? -19.264 -0.763 -5.224 1.00 92.94 250 GLU A N 1
ATOM 1980 C CA . GLU A 1 250 ? -19.404 0.669 -5.461 1.00 92.94 250 GLU A CA 1
ATOM 1981 C C . GLU A 1 250 ? -18.241 1.200 -6.299 1.00 92.94 250 GLU A C 1
ATOM 1983 O O . GLU A 1 250 ? -17.063 1.051 -5.962 1.00 92.94 250 GLU A O 1
ATOM 1988 N N . ARG A 1 251 ? -18.587 1.857 -7.405 1.00 94.19 251 ARG A N 1
ATOM 1989 C CA . ARG A 1 251 ? -17.626 2.551 -8.252 1.00 94.19 251 ARG A CA 1
ATOM 1990 C C . ARG A 1 251 ? -17.195 3.851 -7.572 1.00 94.19 251 ARG A C 1
ATOM 1992 O O . ARG A 1 251 ? -18.048 4.674 -7.263 1.00 94.19 251 ARG A O 1
ATOM 1999 N N . TYR A 1 252 ? -15.887 4.043 -7.399 1.00 94.88 252 TYR A N 1
ATOM 2000 C CA . TYR A 1 252 ? -15.331 5.311 -6.926 1.00 94.88 252 TYR A CA 1
ATOM 2001 C C . TYR A 1 252 ? -15.398 6.354 -8.041 1.00 94.88 252 TYR A C 1
ATOM 2003 O O . TYR A 1 252 ? -16.143 7.325 -7.949 1.00 94.88 252 TYR A O 1
ATOM 2011 N N . ASP A 1 253 ? -14.657 6.116 -9.121 1.00 95.81 253 ASP A N 1
ATOM 2012 C CA . ASP A 1 253 ? -14.686 6.909 -10.344 1.00 95.81 253 ASP A CA 1
ATOM 2013 C C . ASP A 1 253 ? -13.966 6.166 -11.489 1.00 95.81 253 ASP A C 1
ATOM 2015 O O . ASP A 1 253 ? -13.632 4.981 -11.388 1.00 95.81 253 ASP A O 1
ATOM 2019 N N . ASP A 1 254 ? -13.716 6.868 -12.592 1.00 95.44 254 ASP A N 1
ATOM 2020 C CA . ASP A 1 254 ? -12.886 6.365 -13.678 1.00 95.44 254 ASP A CA 1
ATOM 2021 C C . ASP A 1 254 ? -11.655 7.262 -13.863 1.00 95.44 254 ASP A C 1
ATOM 2023 O O . ASP A 1 254 ? -11.768 8.477 -14.046 1.00 95.44 254 ASP A O 1
ATOM 2027 N N . TYR A 1 255 ? -10.475 6.655 -13.925 1.00 94.25 255 TYR A N 1
ATOM 2028 C CA . TYR A 1 255 ? -9.264 7.316 -14.383 1.00 94.25 255 TYR A CA 1
ATOM 2029 C C . TYR A 1 255 ? -9.251 7.373 -15.915 1.00 94.25 255 TYR A C 1
ATOM 2031 O O . TYR A 1 255 ? -9.184 6.342 -16.586 1.00 94.25 255 TYR A O 1
ATOM 2039 N N . LYS A 1 256 ? -9.314 8.584 -16.480 1.00 94.06 256 LYS A N 1
ATOM 2040 C CA . LYS A 1 256 ? -9.389 8.808 -17.932 1.00 94.06 256 LYS A CA 1
ATOM 2041 C C . LYS A 1 256 ? -8.154 9.535 -18.445 1.00 94.06 256 LYS A C 1
ATOM 2043 O O . LYS A 1 256 ? -7.754 10.558 -17.888 1.00 94.06 256 LYS A O 1
ATOM 2048 N N . ARG A 1 257 ? -7.574 9.046 -19.541 1.00 90.44 257 ARG A N 1
ATOM 2049 C CA . ARG A 1 257 ? -6.501 9.731 -20.279 1.00 90.44 257 ARG A CA 1
ATOM 2050 C C . ARG A 1 257 ? -6.728 9.595 -21.776 1.00 90.44 257 ARG A C 1
ATOM 2052 O O . ARG A 1 257 ? -7.051 8.514 -22.251 1.00 90.44 257 ARG A O 1
ATOM 2059 N N . THR A 1 258 ? -6.539 10.688 -22.508 1.00 92.81 258 THR A N 1
ATOM 2060 C CA . THR A 1 258 ? -6.538 10.672 -23.973 1.00 92.81 258 THR A CA 1
ATOM 2061 C C . THR A 1 258 ? -5.096 10.706 -24.448 1.00 92.81 258 THR A C 1
ATOM 2063 O O . THR A 1 258 ? -4.373 11.648 -24.132 1.00 92.81 258 THR A O 1
ATOM 2066 N N . ILE A 1 259 ? -4.690 9.673 -25.180 1.00 88.38 259 ILE A N 1
ATOM 2067 C CA . ILE A 1 259 ? -3.359 9.533 -25.774 1.00 88.38 259 ILE A CA 1
ATOM 2068 C C . ILE A 1 259 ? -3.578 9.227 -27.253 1.00 88.38 259 ILE A C 1
ATOM 2070 O O . ILE A 1 259 ? -4.381 8.355 -27.582 1.00 88.38 259 ILE A O 1
ATOM 2074 N N . ASP A 1 260 ? -2.941 9.990 -28.140 1.00 90.88 260 ASP A N 1
ATOM 2075 C CA . ASP A 1 260 ? -3.041 9.831 -29.600 1.00 90.88 260 ASP A CA 1
ATOM 2076 C C . ASP A 1 260 ? -4.487 9.722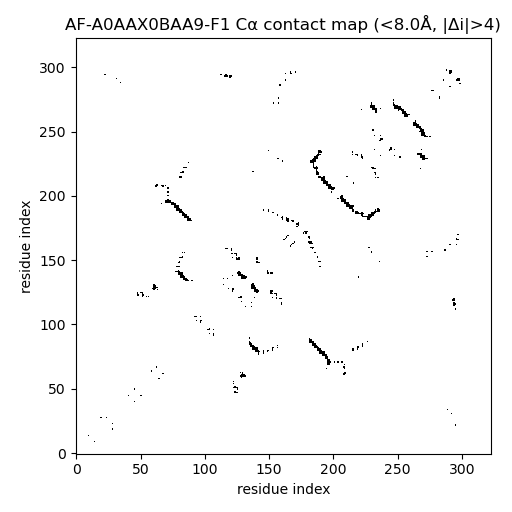 -30.122 1.00 90.88 260 ASP A C 1
ATOM 2078 O O . ASP A 1 260 ? -4.821 8.904 -30.978 1.00 90.88 260 ASP A O 1
ATOM 2082 N N . GLY A 1 261 ? -5.388 10.531 -29.554 1.00 88.88 261 GLY A N 1
ATOM 2083 C CA . GLY A 1 261 ? -6.808 10.557 -29.921 1.00 88.88 261 GLY A CA 1
ATOM 2084 C C . GLY A 1 261 ? -7.646 9.385 -29.392 1.00 88.88 261 GLY A C 1
ATOM 2085 O O . GLY A 1 261 ? -8.858 9.376 -29.599 1.00 88.88 261 GLY A O 1
ATOM 2086 N N . LYS A 1 262 ? -7.052 8.424 -28.673 1.00 88.44 262 LYS A N 1
ATOM 2087 C CA . LYS A 1 262 ? -7.766 7.327 -28.005 1.00 88.44 262 LYS A CA 1
ATOM 2088 C C . LYS A 1 262 ? -7.947 7.636 -26.525 1.00 88.44 262 LYS A C 1
ATOM 2090 O O . LYS A 1 262 ? -6.982 7.900 -25.810 1.00 88.44 262 LYS A O 1
ATOM 2095 N N . THR A 1 263 ? -9.188 7.579 -26.049 1.00 92.38 263 THR A N 1
ATOM 2096 C CA . THR A 1 263 ? -9.487 7.695 -24.619 1.00 92.38 263 THR A CA 1
ATOM 2097 C C . THR A 1 263 ? -9.391 6.328 -23.957 1.00 92.38 263 THR A C 1
ATOM 2099 O O . THR A 1 263 ? -10.178 5.429 -24.243 1.00 92.38 263 THR A O 1
ATOM 2102 N N . LEU A 1 264 ? -8.436 6.198 -23.044 1.00 91.56 264 LEU A N 1
ATOM 2103 C CA . LEU A 1 264 ? -8.308 5.073 -22.132 1.00 91.56 264 LEU A CA 1
ATOM 2104 C C . LEU A 1 264 ? -9.094 5.383 -20.860 1.00 91.56 264 LEU A C 1
ATOM 2106 O O . LEU A 1 264 ? -8.978 6.478 -20.300 1.00 91.56 264 LEU A O 1
ATOM 2110 N N . ILE A 1 265 ? -9.898 4.419 -20.423 1.00 93.81 265 ILE A N 1
ATOM 2111 C CA . ILE A 1 265 ? -10.714 4.505 -19.214 1.00 93.81 265 ILE A CA 1
ATOM 2112 C C . ILE A 1 265 ? -10.333 3.326 -18.331 1.00 93.81 265 ILE A C 1
ATOM 2114 O O . ILE A 1 265 ? -10.534 2.180 -18.721 1.00 93.81 265 ILE A O 1
ATOM 2118 N N . TYR A 1 266 ? -9.804 3.620 -17.148 1.00 96.25 266 TYR A N 1
ATOM 2119 C CA . TYR A 1 266 ? -9.506 2.629 -16.127 1.00 96.25 266 TYR A CA 1
ATOM 2120 C C . TYR A 1 266 ? -10.406 2.841 -14.919 1.00 96.25 266 TYR A C 1
ATOM 2122 O O . TYR A 1 266 ? -10.514 3.945 -14.387 1.00 96.25 266 TYR A O 1
ATOM 2130 N N . LYS A 1 267 ? -11.089 1.786 -14.507 1.00 96.56 267 LYS A N 1
ATOM 2131 C CA . LYS A 1 267 ? -12.143 1.844 -13.500 1.00 96.56 267 LYS A CA 1
ATOM 2132 C C . LYS A 1 267 ? -11.553 1.714 -12.098 1.00 96.56 267 LYS A C 1
ATOM 2134 O O . LYS A 1 267 ? -10.605 0.962 -11.896 1.00 96.56 267 LYS A O 1
ATOM 2139 N N . ARG A 1 268 ? -12.107 2.431 -11.120 1.00 97.19 268 ARG A N 1
ATOM 2140 C CA . ARG A 1 268 ? -11.616 2.412 -9.733 1.00 97.19 268 ARG A CA 1
ATOM 2141 C C . ARG A 1 268 ? -12.765 2.177 -8.772 1.00 97.19 268 ARG A C 1
ATOM 2143 O O . ARG A 1 268 ? -13.821 2.785 -8.915 1.00 97.19 268 ARG A O 1
ATOM 2150 N N . TYR A 1 269 ? -12.588 1.310 -7.787 1.00 96.94 269 TYR A N 1
ATOM 2151 C CA . TYR A 1 269 ? -13.682 0.879 -6.917 1.00 96.94 269 TYR A CA 1
ATOM 2152 C C . TYR A 1 269 ? -13.347 1.167 -5.463 1.00 96.94 269 TYR A C 1
ATOM 2154 O O . TYR A 1 269 ? -12.195 1.038 -5.045 1.00 96.94 269 TYR A O 1
ATOM 2162 N N . PHE A 1 270 ? -14.365 1.528 -4.686 1.00 96.69 270 PHE A N 1
ATOM 2163 C CA . PHE A 1 270 ? -14.247 1.443 -3.238 1.00 96.69 270 PHE A CA 1
ATOM 2164 C C . PHE A 1 270 ? -14.230 -0.025 -2.844 1.00 96.69 270 PHE A C 1
ATOM 2166 O O . PHE A 1 270 ? -15.065 -0.797 -3.308 1.00 96.69 270 PHE A O 1
ATOM 2173 N N . PHE A 1 271 ? -13.312 -0.400 -1.964 1.00 95.12 271 PHE A N 1
ATOM 2174 C CA . PHE A 1 271 ? -13.268 -1.728 -1.384 1.00 95.12 271 PHE A CA 1
ATOM 2175 C C . PHE A 1 271 ? -13.781 -1.668 0.051 1.00 95.12 271 PHE A C 1
ATOM 2177 O O . PHE A 1 271 ? -13.236 -0.964 0.905 1.00 95.12 271 PHE A O 1
ATOM 2184 N N . ASN A 1 272 ? -14.849 -2.413 0.325 1.00 92.62 272 ASN A N 1
ATOM 2185 C CA . ASN A 1 272 ? -15.460 -2.482 1.642 1.00 92.62 272 ASN A CA 1
ATOM 2186 C C . ASN A 1 272 ? -14.620 -3.371 2.569 1.00 92.62 272 ASN A C 1
ATOM 2188 O O . ASN A 1 272 ? -14.957 -4.530 2.825 1.00 92.62 272 ASN A O 1
ATOM 2192 N N . TRP A 1 273 ? -13.520 -2.802 3.065 1.00 86.75 273 TRP A N 1
ATOM 2193 C CA . TRP A 1 273 ? -12.592 -3.476 3.964 1.00 86.75 273 TRP A CA 1
ATOM 2194 C C . TRP A 1 273 ? -13.269 -3.908 5.270 1.00 86.75 273 TRP A C 1
ATOM 2196 O O . TRP A 1 273 ? -12.956 -4.981 5.762 1.00 86.75 273 TRP A O 1
ATOM 2206 N N . ASP A 1 274 ? -14.251 -3.161 5.793 1.00 83.25 274 ASP A N 1
ATOM 2207 C CA . ASP A 1 274 ? -15.000 -3.552 7.001 1.00 83.25 274 ASP A CA 1
ATOM 2208 C C . ASP A 1 274 ? -15.788 -4.849 6.777 1.00 83.25 274 ASP A C 1
ATOM 2210 O O . ASP A 1 274 ? -15.767 -5.758 7.607 1.00 83.25 274 ASP A O 1
ATOM 2214 N N . LYS A 1 275 ? -16.451 -4.983 5.625 1.00 84.56 275 LYS A N 1
ATOM 2215 C CA . LYS A 1 275 ? -17.148 -6.218 5.262 1.00 84.56 275 LYS A CA 1
ATOM 2216 C C . LYS A 1 275 ? -16.161 -7.352 4.973 1.00 84.56 275 LYS A C 1
ATOM 2218 O O . LYS A 1 275 ? -16.408 -8.473 5.410 1.00 84.56 275 LYS A O 1
ATOM 2223 N N . TYR A 1 276 ? -15.063 -7.069 4.272 1.00 80.94 276 TYR A N 1
ATOM 2224 C CA . TYR A 1 276 ? -14.018 -8.051 3.967 1.00 80.94 276 TYR A CA 1
ATOM 2225 C C . TYR A 1 276 ? -13.377 -8.619 5.238 1.00 80.94 276 TYR A C 1
ATOM 2227 O O . TYR A 1 276 ? -13.211 -9.829 5.368 1.00 80.94 276 TYR A O 1
ATOM 2235 N N . SER A 1 277 ? -13.141 -7.756 6.228 1.00 71.44 277 SER A N 1
ATOM 2236 C CA . SER A 1 277 ? -12.583 -8.097 7.539 1.00 71.44 277 SER A CA 1
ATOM 2237 C C . SER A 1 277 ? -13.347 -9.231 8.237 1.00 71.44 277 SER A C 1
ATOM 2239 O O . SER A 1 277 ? -12.747 -10.118 8.839 1.00 71.44 277 SER A O 1
ATOM 2241 N N . LYS A 1 278 ? -14.677 -9.265 8.075 1.00 74.06 278 LYS A N 1
ATOM 2242 C CA . LYS A 1 278 ? -15.582 -10.227 8.725 1.00 74.06 278 LYS A CA 1
ATOM 2243 C C . LYS A 1 278 ? -15.500 -11.634 8.138 1.00 74.06 278 LYS A C 1
ATOM 2245 O O . LYS A 1 278 ? -16.006 -12.562 8.758 1.00 74.06 278 LYS A O 1
ATOM 2250 N N . LYS A 1 279 ? -14.871 -11.811 6.968 1.00 68.25 279 LYS A N 1
ATOM 2251 C CA . LYS A 1 279 ? -14.583 -13.142 6.405 1.00 68.25 279 LYS A CA 1
ATOM 2252 C C . LYS A 1 279 ? -13.576 -13.905 7.271 1.00 68.25 279 LYS A C 1
ATOM 2254 O O . LYS A 1 279 ? -13.586 -15.134 7.313 1.00 68.25 279 LYS A O 1
ATOM 2259 N N . PHE A 1 280 ? -12.716 -13.179 7.974 1.00 66.69 280 PHE A N 1
ATOM 2260 C CA . PHE A 1 280 ? -11.663 -13.745 8.795 1.00 66.69 280 PHE A CA 1
ATOM 2261 C C . PHE A 1 280 ? -12.164 -13.830 10.241 1.00 66.69 280 PHE A C 1
ATOM 2263 O O . PHE A 1 280 ? -12.032 -12.884 11.013 1.00 66.69 280 PHE A O 1
ATOM 2270 N N . ASN A 1 281 ? -12.755 -14.972 10.617 1.00 52.59 281 ASN A N 1
ATOM 2271 C CA . ASN A 1 281 ? -13.285 -15.214 11.974 1.00 52.59 281 ASN A CA 1
ATOM 2272 C C . ASN A 1 281 ? -12.247 -14.971 13.088 1.00 52.59 281 ASN A C 1
ATOM 2274 O O . ASN A 1 281 ? -12.608 -14.612 14.205 1.00 52.59 281 ASN A O 1
ATOM 2278 N N . SER A 1 282 ? -10.965 -15.136 12.771 1.00 54.44 282 SER A N 1
ATOM 2279 C CA . SER A 1 282 ? -9.820 -14.913 13.652 1.00 54.44 282 SER A CA 1
ATOM 2280 C C . SER A 1 282 ? -9.189 -13.529 13.489 1.00 54.44 282 SER A C 1
ATOM 2282 O O . SER A 1 282 ? -8.106 -13.301 14.011 1.00 54.44 282 SER A O 1
ATOM 2284 N N . LEU A 1 283 ? -9.809 -12.573 12.783 1.00 55.47 283 LEU A N 1
ATOM 2285 C CA . LEU A 1 283 ? -9.210 -11.246 12.613 1.00 55.47 283 LEU A CA 1
ATOM 2286 C C . LEU A 1 283 ? -9.003 -10.543 13.952 1.00 55.47 283 LEU A C 1
ATOM 2288 O O . LEU A 1 283 ? -7.981 -9.901 14.136 1.00 55.47 283 LEU A O 1
ATOM 2292 N N . ASN A 1 284 ? -9.927 -10.698 14.902 1.00 52.69 284 ASN A N 1
ATOM 2293 C CA . ASN A 1 284 ? -9.727 -10.177 16.253 1.00 52.69 284 ASN A CA 1
ATOM 2294 C C . ASN A 1 284 ? -8.527 -10.844 16.934 1.00 52.69 284 ASN A C 1
ATOM 2296 O O . ASN A 1 284 ? -7.744 -10.151 17.562 1.00 52.69 284 ASN A O 1
ATOM 2300 N N . GLU A 1 285 ? -8.323 -12.150 16.748 1.00 54.62 285 GLU A N 1
ATOM 2301 C CA . GLU A 1 285 ? -7.150 -12.865 17.271 1.00 54.62 285 GLU A CA 1
ATOM 2302 C C . GLU A 1 285 ? -5.856 -12.432 16.558 1.00 54.62 285 GLU A C 1
ATOM 2304 O O . GLU A 1 285 ? -4.809 -12.299 17.187 1.00 54.62 285 GLU A O 1
ATOM 2309 N N . LEU A 1 286 ? -5.913 -12.149 15.252 1.00 54.50 286 LEU A N 1
ATOM 2310 C CA . LEU A 1 286 ? -4.804 -11.604 14.470 1.00 54.50 286 LEU A CA 1
ATOM 2311 C C . LEU A 1 286 ? -4.466 -10.180 14.926 1.00 54.50 286 LEU A C 1
ATOM 2313 O O . LEU A 1 286 ? -3.305 -9.873 15.150 1.00 54.50 286 LEU A O 1
ATOM 2317 N N . LEU A 1 287 ? -5.466 -9.319 15.111 1.00 58.25 287 LEU A N 1
ATOM 2318 C CA . LEU A 1 287 ? -5.298 -7.963 15.630 1.00 58.25 287 LEU A CA 1
ATOM 2319 C C . LEU A 1 287 ? -4.741 -8.007 17.059 1.00 58.25 287 LEU A C 1
ATOM 2321 O O . LEU A 1 287 ? -3.733 -7.368 17.335 1.00 58.25 287 LEU A O 1
ATOM 2325 N N . GLU A 1 288 ? -5.321 -8.816 17.946 1.00 55.06 288 GLU A N 1
ATOM 2326 C CA . GLU A 1 288 ? -4.859 -8.985 19.329 1.00 55.06 288 GLU A CA 1
ATOM 2327 C C . GLU A 1 288 ? -3.432 -9.558 19.404 1.00 55.06 288 GLU A C 1
ATOM 2329 O O . GLU A 1 288 ? -2.655 -9.130 20.256 1.00 55.06 288 GLU A O 1
ATOM 2334 N N . SER A 1 289 ? -3.053 -10.477 18.508 1.00 53.47 289 SER A N 1
ATOM 2335 C CA . SER A 1 289 ? -1.712 -11.084 18.494 1.00 53.47 289 SER A CA 1
ATOM 2336 C C . SER A 1 289 ? -0.652 -10.260 17.760 1.00 53.47 289 SER A C 1
ATOM 2338 O O . SER A 1 289 ? 0.523 -10.340 18.115 1.00 53.47 289 SER A O 1
ATOM 2340 N N . LYS A 1 290 ? -1.025 -9.476 16.739 1.00 55.88 290 LYS A N 1
ATOM 2341 C CA . LYS A 1 290 ? -0.077 -8.791 15.844 1.00 55.88 290 LYS A CA 1
ATOM 2342 C C . LYS A 1 290 ? 0.004 -7.283 16.043 1.00 55.88 290 LYS A C 1
ATOM 2344 O O . LYS A 1 290 ? 1.082 -6.731 15.846 1.00 55.88 290 LYS A O 1
ATOM 2349 N N . LEU A 1 291 ? -1.068 -6.602 16.462 1.00 59.09 291 LEU A N 1
ATOM 2350 C CA . LEU A 1 291 ? -1.009 -5.158 16.741 1.00 59.09 291 LEU A CA 1
ATOM 2351 C C . LEU A 1 291 ? 0.045 -4.801 17.808 1.00 59.09 291 LEU A C 1
ATOM 2353 O O . LEU A 1 291 ? 0.793 -3.845 17.588 1.00 59.09 291 LEU A O 1
ATOM 2357 N N . PRO A 1 292 ? 0.214 -5.598 18.883 1.00 53.97 292 PRO A N 1
ATOM 2358 C CA . PRO A 1 292 ? 1.303 -5.405 19.844 1.00 53.97 292 PRO A CA 1
ATOM 2359 C C . PRO A 1 292 ? 2.701 -5.543 19.236 1.00 53.97 292 PRO A C 1
ATOM 2361 O O . PRO A 1 292 ? 3.627 -4.831 19.625 1.00 53.97 292 PRO A O 1
ATOM 2364 N N . LEU A 1 293 ? 2.869 -6.420 18.243 1.00 48.12 293 LEU A N 1
ATOM 2365 C CA . LEU A 1 293 ? 4.154 -6.601 17.564 1.00 48.12 293 LEU A CA 1
ATOM 2366 C C . LEU A 1 293 ? 4.535 -5.378 16.725 1.00 48.12 293 LEU A C 1
ATOM 2368 O O . LEU A 1 293 ? 5.720 -5.110 16.561 1.00 48.12 293 LEU A O 1
ATOM 2372 N N . ILE A 1 294 ? 3.547 -4.616 16.242 1.00 48.69 294 ILE A N 1
ATOM 2373 C CA . ILE A 1 294 ? 3.769 -3.442 15.388 1.00 48.69 294 ILE A CA 1
ATOM 2374 C C . ILE A 1 294 ? 3.761 -2.098 16.130 1.00 48.69 294 ILE A C 1
ATOM 2376 O O . ILE A 1 294 ? 3.747 -1.037 15.499 1.00 48.69 294 ILE A O 1
ATOM 2380 N N . GLY A 1 295 ? 3.788 -2.137 17.466 1.00 45.84 295 GLY A N 1
ATOM 2381 C CA . GLY A 1 295 ? 3.876 -0.948 18.317 1.00 45.84 295 GLY A CA 1
ATOM 2382 C C . GLY A 1 295 ? 2.535 -0.371 18.773 1.00 45.84 295 GLY A C 1
ATOM 2383 O O . GLY A 1 295 ? 2.530 0.709 19.356 1.00 45.84 295 GLY A O 1
ATOM 2384 N N . PHE A 1 296 ? 1.409 -1.054 18.529 1.00 49.50 296 PHE A N 1
ATOM 2385 C CA . PHE A 1 296 ? 0.094 -0.627 19.017 1.00 49.50 296 PHE A CA 1
ATOM 2386 C C . PHE A 1 296 ? -0.271 -1.319 20.342 1.00 49.50 296 PHE A C 1
ATOM 2388 O O . PHE A 1 296 ? 0.053 -2.488 20.540 1.00 49.50 296 PHE A O 1
ATOM 2395 N N . PRO A 1 297 ? -0.959 -0.643 21.278 1.00 44.16 297 PRO A N 1
ATOM 2396 C CA . PRO A 1 297 ? -1.265 -1.211 22.589 1.00 44.16 297 PRO A CA 1
ATOM 2397 C C . PRO A 1 297 ? -2.157 -2.465 22.514 1.00 44.16 297 PRO A C 1
ATOM 2399 O O . PRO A 1 297 ? -3.111 -2.525 21.742 1.00 44.16 297 PRO A O 1
ATOM 2402 N N . VAL A 1 298 ? -1.877 -3.453 23.375 1.00 40.78 298 VAL A N 1
ATOM 2403 C CA . VAL A 1 298 ? -2.736 -4.633 23.601 1.00 40.78 298 VAL A CA 1
ATOM 2404 C C . VAL A 1 298 ? -4.081 -4.172 24.171 1.00 40.78 298 VAL A C 1
ATOM 2406 O O . VAL A 1 298 ? -4.105 -3.412 25.142 1.00 40.78 298 VAL A O 1
ATOM 2409 N N . VAL A 1 299 ? -5.200 -4.668 23.631 1.00 39.19 299 VAL A N 1
ATOM 2410 C CA . 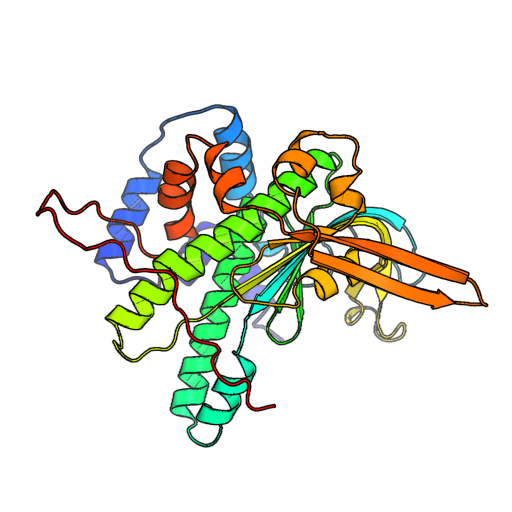VAL A 1 299 ? -6.504 -4.523 24.297 1.00 39.19 299 VAL A CA 1
ATOM 2411 C C . VAL A 1 299 ? -6.498 -5.408 25.539 1.00 39.19 299 VAL A C 1
ATOM 2413 O O . VAL A 1 299 ? -6.632 -6.626 25.446 1.00 39.19 299 VAL A O 1
ATOM 2416 N N . ILE A 1 300 ? -6.356 -4.811 26.719 1.00 33.81 300 ILE A N 1
ATOM 2417 C CA . ILE A 1 300 ? -6.745 -5.493 27.952 1.00 33.81 300 ILE A CA 1
ATOM 2418 C C . ILE A 1 300 ? -8.270 -5.411 27.982 1.00 33.81 300 ILE A C 1
ATOM 2420 O O . ILE A 1 300 ? -8.822 -4.316 28.068 1.00 33.81 300 ILE A O 1
ATOM 2424 N N . LYS A 1 301 ? -8.960 -6.549 27.832 1.00 32.31 301 LYS A N 1
ATOM 2425 C CA . LYS A 1 301 ? -10.412 -6.614 28.041 1.00 32.31 301 LYS A CA 1
ATOM 2426 C C . LYS A 1 301 ? -10.688 -6.183 29.480 1.00 32.31 301 LYS A C 1
ATOM 2428 O O . LYS A 1 301 ? -10.450 -6.956 30.402 1.00 32.31 301 LYS A O 1
ATOM 2433 N N . GLU A 1 302 ? -11.155 -4.955 29.666 1.00 32.59 302 GLU A N 1
ATOM 2434 C CA . GLU A 1 302 ? -11.766 -4.554 30.927 1.00 32.59 302 GLU A CA 1
ATOM 2435 C C . GLU A 1 302 ? -13.029 -5.399 31.119 1.00 32.59 302 GLU A C 1
ATOM 2437 O O . GLU A 1 302 ? -13.935 -5.411 30.280 1.00 32.59 302 GLU A O 1
ATOM 2442 N N . GLU A 1 303 ? -13.061 -6.162 32.209 1.00 30.19 303 GLU A N 1
ATOM 2443 C CA . GLU A 1 303 ? -14.267 -6.829 32.679 1.00 30.19 303 GLU A CA 1
ATOM 2444 C C . GLU A 1 303 ? -15.353 -5.772 32.939 1.00 30.19 303 GLU A C 1
ATOM 2446 O O . GLU A 1 303 ? -15.259 -4.960 33.852 1.00 30.19 303 GLU A O 1
ATOM 2451 N N . SER A 1 304 ? -16.383 -5.796 32.089 1.00 35.50 304 SER A N 1
ATOM 2452 C CA . SER A 1 304 ? -17.767 -5.367 32.331 1.00 35.50 304 SER A CA 1
ATOM 2453 C C . SER A 1 304 ? -18.020 -4.163 33.254 1.00 35.50 304 SER A C 1
ATOM 2455 O O . SER A 1 304 ? -18.162 -4.370 34.453 1.00 35.50 304 SER A O 1
ATOM 2457 N N . ILE A 1 305 ? -18.334 -2.980 32.700 1.00 26.56 305 ILE A N 1
ATOM 2458 C CA . ILE A 1 305 ? -19.358 -2.059 33.257 1.00 26.56 305 ILE A CA 1
ATOM 2459 C C . ILE A 1 305 ? -19.996 -1.220 32.100 1.00 26.56 305 ILE A C 1
ATOM 2461 O O . ILE A 1 305 ? -19.439 -1.191 31.006 1.00 26.56 305 ILE A O 1
ATOM 2465 N N . PRO A 1 306 ? -21.192 -0.609 32.248 1.00 28.12 306 PRO A N 1
ATOM 2466 C CA . PRO A 1 306 ? -22.483 -1.076 31.741 1.00 28.12 306 PRO A CA 1
ATOM 2467 C C . PRO A 1 306 ? -23.053 -0.254 30.557 1.00 28.12 306 PRO A C 1
ATOM 2469 O O . PRO A 1 306 ? -22.568 0.814 30.197 1.00 28.12 306 PRO A O 1
ATOM 2472 N N . GLN A 1 307 ? -24.144 -0.765 29.974 1.00 38.12 307 GLN A N 1
ATOM 2473 C CA . GLN A 1 307 ? -24.947 -0.159 28.903 1.00 38.12 307 GLN A CA 1
ATOM 2474 C C . GLN A 1 307 ? -25.222 1.345 29.087 1.00 38.12 307 GLN A C 1
ATOM 2476 O O . GLN A 1 307 ? -25.919 1.750 30.014 1.00 38.12 307 GLN A O 1
ATOM 2481 N N . SER A 1 308 ? -24.770 2.155 28.129 1.00 34.81 308 SER A N 1
ATOM 2482 C CA . SER A 1 308 ? -25.590 3.051 27.289 1.00 34.81 308 SER A CA 1
ATOM 2483 C C . SER A 1 308 ? -24.689 4.097 26.632 1.00 34.81 308 SER A C 1
ATOM 2485 O O . SER A 1 308 ? -24.306 5.090 27.238 1.00 34.81 308 SER A O 1
ATOM 2487 N N . VAL A 1 309 ? -24.366 3.903 25.355 1.00 28.08 309 VAL A N 1
ATOM 2488 C CA . VAL A 1 309 ? -23.903 5.007 24.510 1.00 28.08 309 VAL A CA 1
ATOM 2489 C C . VAL A 1 309 ? -24.784 4.988 23.278 1.00 28.08 309 VAL A C 1
ATOM 2491 O O . VAL A 1 309 ? -24.761 4.043 22.490 1.00 28.08 309 VAL A O 1
ATOM 2494 N N . ASN A 1 310 ? -25.644 6.001 23.200 1.00 27.88 310 ASN A N 1
ATOM 2495 C CA . ASN A 1 310 ? -26.524 6.262 22.075 1.00 27.88 310 ASN A CA 1
ATOM 2496 C C . ASN A 1 310 ? -25.765 6.122 20.754 1.00 27.88 310 ASN A C 1
ATOM 2498 O O . ASN A 1 310 ? -24.637 6.596 20.626 1.00 27.88 310 ASN A O 1
ATOM 2502 N N . LEU A 1 311 ? -26.433 5.500 19.782 1.00 31.27 311 LEU A N 1
ATOM 2503 C CA . LEU A 1 311 ? -26.099 5.542 18.363 1.00 31.27 311 LEU A CA 1
ATOM 2504 C C . LEU A 1 311 ? -25.735 6.983 17.978 1.00 31.27 311 LEU A C 1
ATOM 2506 O O . LEU A 1 311 ? -26.617 7.825 17.817 1.00 31.27 311 LEU A O 1
ATOM 2510 N N . LEU A 1 312 ? -24.439 7.277 17.871 1.00 29.00 312 LEU A N 1
ATOM 2511 C CA . LEU A 1 312 ? -23.981 8.548 17.334 1.00 29.00 312 LEU A CA 1
ATOM 2512 C C . LEU A 1 312 ? -24.284 8.525 15.837 1.00 29.00 312 LEU A C 1
ATOM 2514 O O . LEU A 1 312 ? -23.717 7.742 15.073 1.00 29.00 312 LEU A O 1
ATOM 2518 N N . GLU A 1 313 ? -25.258 9.348 15.454 1.00 27.20 313 GLU A N 1
ATOM 2519 C CA . GLU A 1 313 ? -25.628 9.617 14.074 1.00 27.20 313 GLU A CA 1
ATOM 2520 C C . GLU A 1 313 ? -24.392 9.948 13.227 1.00 27.20 313 GLU A C 1
ATOM 2522 O O . GLU A 1 313 ? -23.423 10.544 13.704 1.00 27.20 313 GLU A O 1
ATOM 2527 N N . LYS A 1 314 ? -24.458 9.586 11.936 1.00 28.36 314 LYS A N 1
ATOM 2528 C CA . LYS A 1 314 ? -23.486 9.994 10.914 1.00 28.36 314 LYS A CA 1
ATOM 2529 C C . LYS A 1 314 ? -23.123 11.471 11.118 1.00 28.36 314 LYS A C 1
ATOM 2531 O O . LYS A 1 314 ? -24.047 12.290 11.117 1.00 28.36 314 LYS A O 1
ATOM 2536 N N . PRO A 1 315 ? -21.835 11.844 11.220 1.00 31.89 315 PRO A N 1
ATOM 2537 C CA . PRO A 1 315 ? -21.468 13.247 11.278 1.00 31.89 315 PRO A CA 1
ATOM 2538 C C . PRO A 1 315 ? -21.924 13.928 9.983 1.00 31.89 315 PRO A C 1
ATOM 2540 O O . PRO A 1 315 ? -21.336 13.765 8.915 1.00 31.89 315 PRO A O 1
ATOM 2543 N N . LYS A 1 316 ? -23.017 14.690 10.071 1.00 35.12 316 LYS A N 1
ATOM 2544 C CA . LYS A 1 316 ? -23.397 15.690 9.076 1.00 35.12 316 LYS A CA 1
ATOM 2545 C C . LYS A 1 316 ? -22.490 16.893 9.283 1.00 35.12 316 LYS A C 1
ATOM 2547 O O . LYS A 1 316 ? -22.935 17.881 9.839 1.00 35.12 316 LYS A O 1
ATOM 2552 N N . ASN A 1 317 ? -21.241 16.823 8.843 1.00 33.47 317 ASN A N 1
ATOM 2553 C CA . ASN A 1 317 ? -20.447 18.029 8.660 1.00 33.47 317 ASN A CA 1
ATOM 2554 C C . ASN A 1 317 ? -19.678 17.927 7.347 1.00 33.47 317 ASN A C 1
ATOM 2556 O O . ASN A 1 317 ? -18.720 17.173 7.209 1.00 33.47 317 ASN A O 1
ATOM 2560 N N . LYS A 1 318 ? -20.135 18.723 6.374 1.00 34.75 318 LYS A N 1
ATOM 2561 C CA . LYS A 1 318 ? -19.268 19.290 5.345 1.00 34.75 318 LYS A CA 1
ATOM 2562 C C . LYS A 1 318 ? -18.266 20.175 6.087 1.00 34.75 318 LYS A C 1
ATOM 2564 O O . LYS A 1 318 ? -18.549 21.351 6.302 1.00 34.75 318 LYS A O 1
ATOM 2569 N N . GLU A 1 319 ? -17.155 19.618 6.549 1.00 31.91 319 GLU A N 1
ATOM 2570 C CA . GLU A 1 319 ? -16.053 20.475 6.970 1.00 31.91 319 GLU A CA 1
ATOM 2571 C C . GLU A 1 319 ? -15.500 21.170 5.729 1.00 31.91 319 GLU A C 1
ATOM 2573 O O . GLU A 1 319 ? -15.223 20.555 4.697 1.00 31.91 319 GLU A O 1
ATOM 2578 N N . VAL A 1 320 ? -15.468 22.495 5.824 1.00 33.00 320 VAL A N 1
ATOM 2579 C CA . VAL A 1 320 ? -14.988 23.398 4.792 1.00 33.00 320 VAL A CA 1
ATOM 2580 C C . VAL A 1 320 ? -13.519 23.080 4.549 1.00 33.00 320 VAL A C 1
ATOM 2582 O O . VAL A 1 320 ? -12.665 23.331 5.396 1.00 33.00 320 VAL A O 1
ATOM 2585 N N . ILE A 1 321 ? -13.250 22.519 3.374 1.00 28.09 321 ILE A N 1
ATOM 2586 C CA . ILE A 1 321 ? -11.921 22.438 2.783 1.00 28.09 321 ILE A CA 1
ATOM 2587 C C . ILE A 1 321 ? -11.499 23.887 2.523 1.00 28.09 321 ILE A C 1
ATOM 2589 O O . ILE A 1 321 ? -12.003 24.518 1.593 1.00 28.09 321 ILE A O 1
ATOM 2593 N N . PHE A 1 322 ? -10.636 24.444 3.370 1.00 27.91 322 PHE A N 1
ATOM 2594 C CA . PHE A 1 322 ? -9.839 25.591 2.950 1.00 27.91 322 PHE A CA 1
ATOM 2595 C C . PHE A 1 322 ? -8.743 25.048 2.032 1.00 27.91 322 PHE A C 1
ATOM 2597 O O . PHE A 1 322 ? -8.070 24.080 2.390 1.00 27.91 322 PHE A O 1
ATOM 2604 N N . GLY A 1 323 ? -8.719 25.587 0.810 1.00 33.69 323 GLY A N 1
ATOM 2605 C CA . GLY A 1 323 ? -7.849 25.152 -0.283 1.00 33.69 323 GLY A CA 1
ATOM 2606 C C . GLY A 1 323 ? -6.385 25.510 -0.111 1.00 33.69 323 GLY A C 1
ATOM 2607 O O . GLY A 1 323 ? -6.024 26.114 0.923 1.00 33.69 323 GLY A O 1
#

InterPro domains:
  IPR001054 Adenylyl cyclase class-3/4/guanylyl cyclase [PF00211] (79-241)
  IPR001054 Adenylyl cyclase class-3/4/guanylyl cyclase [PS50125] (81-223)
  IPR029787 Nucleotide cyclase [G3DSA:3.30.70.1230] (77-283)
  IPR029787 Nucleotide cyclase [SSF55073] (79-239)

Foldseek 3Di:
DPPPVVVVPQPPVRVLCVVPVVQDDPVLVVVLVVLVVDDDDDPVLCVLQVQLVPDDPVCDEAFGVVCLPAAFPDKDKFKKKKKKKAKPCLVVQCVVCVVPVVSVVVSVVVLVLLVLLLCSLQSSLVKGFHDDDDRMTMIIDTPPDQVSRQVSSLSSNLLSQCLQPPFVQVVQCVVPVPDDGIFMFMFIEIDMWIWHWDDDNVPSVPTGTDTDDPRRVRRVVLRDDDTSWYKYWPCVCPVPDVVQCVQFVAWPAWDWDADPNDIDTITMTTGNSVVVCVVPVCSVVVSQSRSVVSSTDHDPPDPDDDDDDDDDPDPPDPPDPPD

Secondary structure (DSSP, 8-state):
--SHHHHTT--HHHHHHHHHHTT--HHHHHHHHHHHT-----HHHHHHHHHHHSS-GGG-SSS-GGGTT--TT-EEEEEEEEEEEEEETHHHHHHHHTT-HHHHHHHHHHHHHHHHHHHHHHHHTT-EEEE--TTEEEEEE-SS-HHHHHHHHHHHHHHHHHIIIIIIHHHHHHH-TTPPPPEEEEEEEEEEEEEEEES-TTSGGG-EEEEESHHHHHHHHHT-SSTT-EEEEHHHHTSS-HHHHHH--SEEEEEEEEETTEEEEEEEEEE-HHHHHTT-TTHHHHHHHHTGGGTPPP-------------------------

Sequence (323 aa):
MSSIKELRKLGMEDMSDIVFSNFYSNEKKKVMKSLFEKKAFTASINEAVNEGLNFDYTDGIGGCPEYDYLNYDDMVEGKATTLFIDLVNFTARSLHASEDIEELKRLADLKKKFINSCILAVSIFNGHVHDISGDGIMCFFYRDKEHENVNNALLAGMFMIIGVKEYLNKELRAENPNHRDIQVRVGVDTGDIIWTKMGNMKHFESCETKAVGFSVDMAAKLSGGLSWELKIGDNIYNMGNEEFIEYAKERYDDYKRTIDGKTLIYKRYFFNWDKYSKKFNSLNELLESKLPLIGFPVVIKEESIPQSVNLLEKPKNKEVIFG

Mean predicted aligned error: 13.12 Å

Nearest PDB structures (foldseek):
  7r65-assembly1_A  TM=6.784E-01  e=7.210E-10  Burkholderia cepacia
  5m27-assembly1_A  TM=7.458E-01  e=5.081E-09  Beggiatoa sp. PS
  5mbc-assembly1_A  TM=7.383E-01  e=4.798E-09  Beggiatoa sp. PS
  2wz1-assembly1_A  TM=6.939E-01  e=4.277E-09  Homo sapiens
  7pdh-assembly1_A  TM=5.951E-01  e=1.196E-07  Bos taurus

pLDDT: mean 70.19, std 24.53, range [26.31, 98.19]

Organism: Clostridium beijerinckii (NCBI:txid1520)

Solvent-accessible surface area (backbone atoms only — not comparable to full-atom values): 18272 Å² total; per-residue (Å²): 147,69,73,74,72,58,65,75,69,56,51,79,67,52,52,50,50,60,66,48,62,82,72,48,59,81,68,57,54,54,55,54,58,54,55,74,70,61,86,81,89,55,75,76,55,49,49,50,49,53,54,33,67,69,50,69,81,78,68,59,75,38,40,38,78,93,51,62,83,54,49,72,87,43,76,42,82,48,53,36,24,23,31,19,42,28,47,51,68,53,69,62,49,52,63,76,23,69,90,36,72,66,53,43,50,53,51,52,52,52,50,52,52,53,53,50,26,49,49,46,39,32,33,50,44,68,31,43,47,35,41,75,59,88,65,25,39,35,29,41,19,61,63,99,48,63,71,57,24,45,51,26,42,54,48,28,49,44,49,50,45,48,44,37,60,70,34,47,37,49,52,47,27,72,78,35,79,84,52,77,72,66,39,38,17,22,4,31,14,37,40,64,29,34,41,29,40,46,67,49,81,95,42,55,92,70,39,38,35,41,76,48,38,68,24,52,61,43,6,59,59,39,30,52,86,60,70,72,40,39,25,34,31,45,52,51,50,63,66,79,45,71,67,53,38,74,37,33,74,47,75,67,54,66,55,72,49,74,54,96,89,42,76,47,76,45,48,31,24,37,37,41,53,76,67,53,49,66,73,43,86,54,45,65,58,48,48,61,66,44,38,47,76,36,76,33,79,67,82,74,83,75,82,81,86,80,98,82,78,77,87,76,68,81,82,89,63,89,72,80,79,78,130